Protein AF-A0A7S3BN61-F1 (afdb_monomer_lite)

Secondary structure (DSSP, 8-state):
-HHHHHHHHHHHHHHHHHHHHHHHHHHHHHHHHHHHHHHHHHHHHHHHHHHHHHHHHHHH-----SS----PPPHHHHHHHHHHHHHHH-HHHHHHHHHHHHHHHHHTT--HHHHHHHHHHHHHHHHHHHHHHHHHHHHHHHHHHHHHHHHHHHHHHHHH-S---GGGSS------------S-S-S--------GGG---

Sequence (201 aa):
DEAAETLAASTAQQAASAGCSEIDASRAVEDCVTQLMLAAQGAAGHRQREAARGASKAAGVGVETDEEEEAVGNVREWDADAEGLWAALRPARVAAAAEAAMSALAAAEASPARTASLARLLAPLRCAAFAALGDSLELHKAAGKLSYVLCNLFVSLCKEGFCTPQEQAEDGDGKGDFKESDGTGMGEGQGTKDVGDEIEN

pLDDT: mean 77.08, std 19.23, range [36.0, 97.5]

Foldseek 3Di:
DVVVVVVVVVVVVVCVVLVVLVVQLVVLLVQLVVLLVQLVVQLVVLVVVVVVVQVVVVVPPPDDDPDPPRPDDDLVVLLVSLVSNLVSLVVVSSVVSLVSNLVSCVVSVHDPVVNVVSVVSVVVSVVSNVVSVVSNVVSVVVVVVVVVVVVVVVVCCQFVPPDDDPVVPDDDPDDDPDDDPGGHCPPPDPPPDDPPVVDDD

Radius of gyration: 34.78 Å; chains: 1; bounding box: 84×59×109 Å

Organism: NCBI:txid676789

Structure (mmCIF, N/CA/C/O backbone):
data_AF-A0A7S3BN61-F1
#
_entry.id   AF-A0A7S3BN61-F1
#
loop_
_atom_site.group_PDB
_atom_site.id
_atom_site.type_symbol
_atom_site.label_atom_id
_atom_site.label_alt_id
_atom_site.label_comp_id
_atom_site.label_asym_id
_atom_site.label_entity_id
_atom_site.label_seq_id
_atom_site.pdbx_PDB_ins_code
_atom_site.Cartn_x
_atom_site.Cartn_y
_atom_site.Cartn_z
_atom_site.occupancy
_atom_site.B_iso_or_equiv
_atom_site.auth_seq_id
_atom_site.auth_comp_id
_atom_site.auth_asym_id
_atom_site.auth_atom_id
_atom_site.pdbx_PDB_model_num
ATOM 1 N N . ASP A 1 1 ? 29.686 -27.408 -46.283 1.00 60.56 1 ASP A N 1
ATOM 2 C CA . ASP A 1 1 ? 28.652 -26.362 -46.227 1.00 60.56 1 ASP A CA 1
ATOM 3 C C . ASP A 1 1 ? 27.697 -26.514 -45.054 1.00 60.56 1 ASP A C 1
ATOM 5 O O . ASP A 1 1 ? 27.528 -25.567 -44.306 1.00 60.56 1 ASP A O 1
ATOM 9 N N . GLU A 1 2 ? 27.182 -27.711 -44.782 1.00 58.25 2 GLU A N 1
ATOM 10 C CA . GLU A 1 2 ? 26.175 -27.961 -43.729 1.00 58.25 2 GLU A CA 1
ATOM 11 C C . GLU A 1 2 ? 26.576 -27.530 -42.293 1.00 58.25 2 GLU A C 1
ATOM 13 O O . GLU A 1 2 ? 25.747 -27.071 -41.507 1.00 58.25 2 GLU A O 1
ATOM 18 N N . ALA A 1 3 ? 27.866 -27.617 -41.943 1.00 61.72 3 ALA A N 1
ATOM 19 C CA . ALA A 1 3 ? 28.377 -27.222 -40.622 1.00 61.72 3 ALA A CA 1
ATOM 20 C C . ALA A 1 3 ? 28.451 -25.693 -40.414 1.00 61.72 3 ALA A C 1
ATOM 22 O O . ALA A 1 3 ? 28.397 -25.220 -39.282 1.00 61.72 3 ALA A O 1
ATOM 23 N N . ALA A 1 4 ? 28.578 -24.912 -41.492 1.00 63.41 4 ALA A N 1
ATOM 24 C CA . ALA A 1 4 ? 28.590 -23.450 -41.419 1.00 63.41 4 ALA A CA 1
ATOM 25 C C . ALA A 1 4 ? 27.161 -22.889 -41.319 1.00 63.41 4 ALA A C 1
ATOM 27 O O . ALA A 1 4 ? 26.916 -21.930 -40.589 1.00 63.41 4 ALA A O 1
ATOM 28 N N . GLU A 1 5 ? 26.212 -23.537 -41.995 1.00 64.19 5 GLU A N 1
ATOM 29 C CA . GLU A 1 5 ? 24.792 -23.175 -41.993 1.00 64.19 5 GLU A CA 1
ATOM 30 C C . GLU A 1 5 ? 24.129 -23.444 -40.632 1.00 64.19 5 GLU A C 1
ATOM 32 O O . GLU A 1 5 ? 23.366 -22.625 -40.121 1.00 64.19 5 GLU A O 1
ATOM 37 N N . THR A 1 6 ? 24.499 -24.553 -39.986 1.00 67.31 6 THR A N 1
ATOM 38 C CA . THR A 1 6 ? 24.041 -24.913 -38.633 1.00 67.31 6 THR A CA 1
ATOM 39 C C . THR A 1 6 ? 24.618 -24.008 -37.543 1.00 67.31 6 THR A C 1
ATOM 41 O O . THR A 1 6 ? 23.895 -23.635 -36.617 1.00 67.31 6 THR A O 1
ATOM 44 N N . LEU A 1 7 ? 25.880 -23.577 -37.667 1.00 64.50 7 LEU A N 1
ATOM 45 C CA . LEU A 1 7 ? 26.456 -22.571 -36.768 1.00 64.50 7 LEU A CA 1
ATOM 46 C C . LEU A 1 7 ? 25.778 -21.206 -36.945 1.00 64.50 7 LEU A C 1
ATOM 48 O O . LEU A 1 7 ? 25.409 -20.582 -35.954 1.00 64.50 7 LEU A O 1
ATOM 52 N N . ALA A 1 8 ? 25.546 -20.769 -38.186 1.00 67.50 8 ALA A N 1
ATOM 53 C CA . ALA A 1 8 ? 24.867 -19.507 -38.472 1.00 67.50 8 ALA A CA 1
ATOM 54 C C . ALA A 1 8 ? 23.413 -19.494 -37.961 1.00 67.50 8 ALA A C 1
ATOM 56 O O . ALA A 1 8 ? 22.979 -18.501 -37.377 1.00 67.50 8 ALA A O 1
ATOM 57 N N . ALA A 1 9 ? 22.684 -20.607 -38.102 1.00 64.12 9 ALA A N 1
ATOM 58 C CA . ALA A 1 9 ? 21.335 -20.765 -37.559 1.00 64.12 9 ALA A CA 1
ATOM 59 C C . ALA A 1 9 ? 21.321 -20.754 -36.018 1.00 64.12 9 ALA A C 1
ATOM 61 O O . ALA A 1 9 ? 20.477 -20.092 -35.416 1.00 64.12 9 ALA A O 1
ATOM 62 N N . SER A 1 10 ? 22.293 -21.408 -35.370 1.00 59.88 10 SER A N 1
ATOM 63 C CA . SER A 1 10 ? 22.461 -21.373 -33.909 1.00 59.88 10 SER A CA 1
ATOM 64 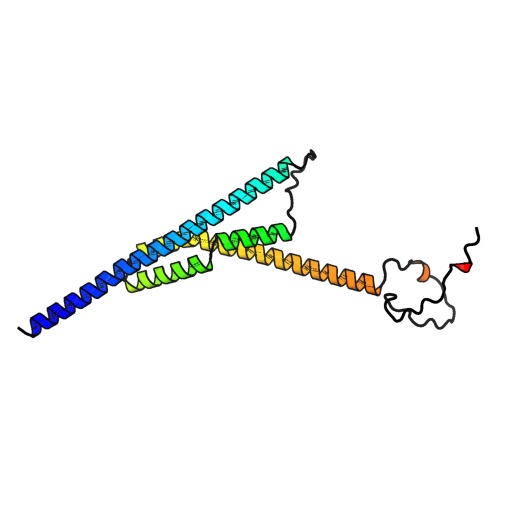C C . SER A 1 10 ? 22.773 -19.966 -33.398 1.00 59.88 10 SER A C 1
ATOM 66 O O . SER A 1 10 ? 22.188 -19.532 -32.409 1.00 59.88 10 SER A O 1
ATOM 68 N N . THR A 1 11 ? 23.667 -19.228 -34.063 1.00 61.03 11 THR A N 1
ATOM 69 C CA . THR A 1 11 ? 24.031 -17.857 -33.672 1.00 61.03 11 THR A CA 1
ATOM 70 C C . THR A 1 11 ? 22.890 -16.871 -33.924 1.00 61.03 11 THR A C 1
ATOM 72 O O . THR A 1 11 ? 22.663 -15.993 -33.097 1.00 61.03 11 THR A O 1
ATOM 75 N N . ALA A 1 12 ? 22.120 -17.036 -35.003 1.00 55.81 12 ALA A N 1
ATOM 76 C CA . ALA A 1 12 ? 20.921 -16.238 -35.261 1.00 55.81 12 ALA A CA 1
ATOM 77 C C . ALA A 1 12 ? 19.810 -16.514 -34.234 1.00 55.81 12 ALA A C 1
ATOM 79 O O . ALA A 1 12 ? 19.158 -15.581 -33.770 1.00 55.81 12 ALA A O 1
ATOM 80 N N . GLN A 1 13 ? 19.632 -17.772 -33.818 1.00 58.78 13 GLN A N 1
ATOM 81 C CA . GLN A 1 13 ? 18.665 -18.149 -32.788 1.00 58.78 13 GLN A CA 1
ATOM 82 C C . GLN A 1 13 ? 19.097 -17.691 -31.384 1.00 58.78 13 GLN A C 1
ATOM 84 O O . GLN A 1 13 ? 18.260 -17.208 -30.626 1.00 58.78 13 GLN A O 1
ATOM 89 N N . GLN A 1 14 ? 20.398 -17.740 -31.065 1.00 55.81 14 GLN A N 1
ATOM 90 C CA . GLN A 1 14 ? 20.963 -17.155 -29.840 1.00 55.81 14 GLN A CA 1
ATOM 91 C C . GLN A 1 14 ? 20.874 -15.623 -29.819 1.00 55.81 14 GLN A C 1
ATOM 93 O O . GLN A 1 14 ? 20.551 -15.047 -28.782 1.00 55.81 14 GLN A O 1
ATOM 98 N N . ALA A 1 15 ? 21.109 -14.954 -30.951 1.00 50.78 15 ALA A N 1
ATOM 99 C CA . ALA A 1 15 ? 20.968 -13.504 -31.073 1.00 50.78 15 ALA A CA 1
ATOM 100 C C . ALA A 1 15 ? 19.497 -13.057 -30.996 1.00 50.78 15 ALA A C 1
ATOM 102 O O . ALA A 1 15 ? 19.206 -12.029 -30.390 1.00 50.78 15 ALA A O 1
ATOM 103 N N . ALA A 1 16 ? 18.560 -13.846 -31.531 1.00 49.66 16 ALA A N 1
ATOM 104 C CA . ALA A 1 16 ? 17.125 -13.603 -31.392 1.00 49.66 16 ALA A CA 1
ATOM 105 C C . ALA A 1 16 ? 16.632 -13.819 -29.948 1.00 49.66 16 ALA A C 1
ATOM 107 O O . ALA A 1 16 ? 15.839 -13.020 -29.456 1.00 49.66 16 ALA A O 1
ATOM 108 N N . SER A 1 17 ? 17.135 -14.834 -29.231 1.00 52.72 17 SER A N 1
ATOM 109 C CA . SER A 1 17 ? 16.809 -15.039 -27.810 1.00 52.72 17 SER A CA 1
ATOM 110 C C . SER A 1 17 ? 17.456 -14.004 -26.879 1.00 52.72 17 SER A C 1
ATOM 112 O O . SER A 1 17 ? 16.840 -13.614 -25.892 1.00 52.72 17 SER A O 1
ATOM 114 N N . ALA A 1 18 ? 18.665 -13.524 -27.198 1.00 52.38 18 ALA A N 1
ATOM 115 C CA . ALA A 1 18 ? 19.365 -12.494 -26.422 1.00 52.38 18 ALA A CA 1
ATOM 116 C C . ALA A 1 18 ? 18.841 -11.072 -26.705 1.00 52.38 18 ALA A C 1
ATOM 118 O O . ALA A 1 18 ? 18.779 -10.241 -25.807 1.00 52.38 18 ALA A O 1
ATOM 119 N N . GLY A 1 19 ? 18.410 -10.791 -27.938 1.00 49.97 19 GLY A N 1
ATOM 120 C CA . GLY A 1 19 ? 17.745 -9.531 -28.283 1.00 49.97 19 GLY A CA 1
ATOM 121 C C . GLY A 1 19 ? 16.330 -9.422 -27.704 1.00 49.97 19 GLY A C 1
ATOM 122 O O . GLY A 1 19 ? 15.870 -8.320 -27.416 1.00 49.97 19 GLY A O 1
ATOM 123 N N . CYS A 1 20 ? 15.652 -10.555 -27.484 1.00 55.47 20 CYS A N 1
ATOM 124 C CA . CYS A 1 20 ? 14.349 -10.586 -26.820 1.00 55.47 20 CYS A CA 1
ATOM 125 C C . CYS A 1 20 ? 14.472 -10.287 -25.313 1.00 55.47 20 CYS A C 1
ATOM 127 O O . CYS A 1 20 ? 13.696 -9.490 -24.792 1.00 55.47 20 CYS A O 1
ATOM 129 N N . SER A 1 21 ? 15.488 -10.824 -24.622 1.00 75.25 21 SER A N 1
ATOM 130 C CA . SER A 1 21 ? 15.629 -10.665 -23.165 1.00 75.25 21 SER A CA 1
ATOM 131 C C . SER A 1 21 ? 15.944 -9.233 -22.714 1.00 75.25 21 SER A C 1
ATOM 133 O O . SER A 1 21 ? 15.421 -8.800 -21.687 1.00 75.25 21 SER A O 1
ATOM 135 N N . GLU A 1 22 ? 16.740 -8.462 -23.465 1.00 82.31 22 GLU A N 1
ATOM 136 C CA . GLU A 1 22 ? 17.040 -7.068 -23.092 1.00 82.31 22 GLU A CA 1
ATOM 137 C C . GLU A 1 22 ? 15.847 -6.125 -23.337 1.00 82.31 22 GLU A C 1
ATOM 139 O O . GLU A 1 22 ? 15.566 -5.256 -22.507 1.00 82.31 22 GLU A O 1
ATOM 144 N N . ILE A 1 23 ? 15.091 -6.328 -24.424 1.00 85.75 23 ILE A N 1
ATOM 145 C CA . ILE A 1 23 ? 13.855 -5.573 -24.694 1.00 85.75 23 ILE A CA 1
ATOM 146 C C . ILE A 1 23 ? 12.792 -5.890 -23.635 1.00 85.75 23 ILE A C 1
ATOM 148 O O . ILE A 1 23 ? 12.145 -4.976 -23.117 1.00 85.75 23 ILE A O 1
ATOM 152 N N . ASP A 1 24 ? 12.631 -7.164 -23.277 1.00 88.50 24 ASP A N 1
ATOM 153 C CA . ASP A 1 24 ? 11.675 -7.594 -22.257 1.00 88.50 24 ASP A CA 1
ATOM 154 C C . ASP A 1 24 ? 12.067 -7.085 -20.861 1.00 88.50 24 ASP A C 1
ATOM 156 O O . ASP A 1 24 ? 11.202 -6.642 -20.101 1.00 88.50 24 ASP A O 1
ATOM 160 N N . ALA A 1 25 ? 13.367 -7.029 -20.547 1.00 90.56 25 ALA A N 1
ATOM 161 C CA . ALA A 1 25 ? 13.860 -6.396 -19.326 1.00 90.56 25 ALA A CA 1
ATOM 162 C C . ALA A 1 25 ? 13.582 -4.886 -19.295 1.00 90.56 25 ALA A C 1
ATOM 164 O O . ALA A 1 25 ? 13.135 -4.379 -18.265 1.00 90.56 25 ALA A O 1
ATOM 165 N N . SER A 1 26 ? 13.784 -4.167 -20.407 1.00 91.81 26 SER A N 1
ATOM 166 C CA . SER A 1 26 ? 13.447 -2.737 -20.490 1.00 91.81 26 SER A CA 1
ATOM 167 C C . SER A 1 26 ? 11.959 -2.502 -20.244 1.00 91.81 26 SER A C 1
ATOM 169 O O . SER A 1 26 ? 11.599 -1.681 -19.405 1.00 91.81 26 SER A O 1
ATOM 171 N N . ARG A 1 27 ? 11.088 -3.281 -20.896 1.00 94.00 27 ARG A N 1
ATOM 172 C CA . ARG A 1 27 ? 9.630 -3.192 -20.715 1.00 94.00 27 ARG A CA 1
ATOM 173 C C . ARG A 1 27 ? 9.197 -3.482 -19.281 1.00 94.00 27 ARG A C 1
ATOM 175 O O . ARG A 1 27 ? 8.357 -2.766 -18.744 1.00 94.00 27 ARG A O 1
ATOM 182 N N . ALA A 1 28 ? 9.773 -4.505 -18.650 1.00 94.62 28 ALA A N 1
ATOM 183 C CA . ALA A 1 28 ? 9.465 -4.839 -17.262 1.00 94.62 28 ALA A CA 1
ATOM 184 C C . ALA A 1 28 ? 9.893 -3.715 -16.300 1.00 94.62 28 ALA A C 1
ATOM 186 O O . ALA A 1 28 ? 9.156 -3.367 -15.376 1.00 94.62 28 ALA A O 1
ATOM 187 N N . VAL A 1 29 ? 11.058 -3.100 -16.537 1.00 94.69 29 VAL A N 1
ATOM 188 C CA . VAL A 1 29 ? 11.516 -1.934 -15.767 1.00 94.69 29 VAL A CA 1
ATOM 189 C C . VAL A 1 29 ? 10.615 -0.722 -16.004 1.00 94.69 29 VAL A C 1
ATOM 191 O O . VAL A 1 29 ? 10.259 -0.050 -15.039 1.00 94.69 29 VAL A O 1
ATOM 194 N N . GLU A 1 30 ? 10.211 -0.447 -17.244 1.00 95.94 30 GLU A N 1
ATOM 195 C CA . GLU A 1 30 ? 9.294 0.649 -17.585 1.00 95.94 30 GLU A CA 1
ATOM 196 C C . GLU A 1 30 ? 7.927 0.496 -16.908 1.00 95.94 30 GLU A C 1
ATOM 198 O O . GLU A 1 30 ? 7.415 1.467 -16.343 1.00 95.94 30 GLU A O 1
ATOM 203 N N . ASP A 1 31 ? 7.352 -0.711 -16.891 1.00 97.38 31 ASP A N 1
ATOM 204 C CA . ASP A 1 31 ? 6.104 -0.970 -16.165 1.00 97.38 31 ASP A CA 1
ATOM 205 C C . ASP A 1 31 ? 6.300 -0.789 -14.654 1.00 97.38 31 ASP A C 1
ATOM 207 O O . ASP A 1 31 ? 5.519 -0.091 -14.008 1.00 97.38 31 ASP A O 1
ATOM 211 N N . CYS A 1 32 ? 7.397 -1.301 -14.083 1.00 96.75 32 CYS A N 1
ATOM 212 C CA . CYS A 1 32 ? 7.712 -1.079 -12.672 1.00 96.75 32 CYS A CA 1
ATOM 213 C C . CYS A 1 32 ? 7.838 0.414 -12.335 1.00 96.75 32 CYS A C 1
ATOM 215 O O . CYS A 1 32 ? 7.264 0.870 -11.345 1.00 96.75 32 CYS A O 1
ATOM 217 N N . VAL A 1 33 ? 8.553 1.194 -13.149 1.00 95.88 33 VAL A N 1
ATOM 218 C CA . VAL A 1 33 ? 8.674 2.650 -12.977 1.00 95.88 33 VAL A CA 1
ATOM 219 C C . VAL A 1 33 ? 7.311 3.327 -13.110 1.00 95.88 33 VAL A C 1
ATOM 221 O O . VAL A 1 33 ? 6.991 4.209 -12.316 1.00 95.88 33 VAL A O 1
ATOM 224 N N . THR A 1 34 ? 6.472 2.885 -14.045 1.00 97.31 34 THR A N 1
ATOM 225 C CA . THR A 1 34 ? 5.103 3.391 -14.201 1.00 97.31 34 THR A CA 1
ATOM 226 C C . THR A 1 34 ? 4.273 3.130 -12.945 1.00 97.31 34 THR A C 1
ATOM 228 O O . THR A 1 34 ? 3.654 4.058 -12.422 1.00 97.31 34 THR A O 1
ATOM 231 N N . GLN A 1 35 ? 4.302 1.911 -12.395 1.00 97.06 35 GLN A N 1
ATOM 232 C CA . GLN A 1 35 ? 3.596 1.601 -11.148 1.00 97.06 35 GLN A CA 1
ATOM 233 C C . GLN A 1 35 ? 4.129 2.426 -9.970 1.00 97.06 35 GLN A C 1
ATOM 235 O O . GLN A 1 35 ? 3.332 2.928 -9.176 1.00 97.06 35 GLN A O 1
ATOM 240 N N . LEU A 1 36 ? 5.450 2.618 -9.878 1.00 95.38 36 LEU A N 1
ATOM 241 C CA . LEU A 1 36 ? 6.077 3.454 -8.850 1.00 95.38 36 LEU A CA 1
ATOM 242 C C . LEU A 1 36 ? 5.609 4.908 -8.939 1.00 95.38 36 LEU A C 1
ATOM 244 O O . LEU A 1 36 ? 5.244 5.498 -7.923 1.00 95.38 36 LEU A O 1
ATOM 248 N N . MET A 1 37 ? 5.578 5.477 -10.144 1.00 95.31 37 MET A N 1
ATOM 249 C CA . MET A 1 37 ? 5.145 6.856 -10.367 1.00 95.31 37 MET A CA 1
ATOM 250 C C . MET A 1 37 ? 3.659 7.037 -10.062 1.00 95.31 37 MET A C 1
ATOM 252 O O . MET A 1 37 ? 3.296 7.995 -9.385 1.00 95.31 37 MET A O 1
ATOM 256 N N . LEU A 1 38 ? 2.805 6.102 -10.490 1.00 96.56 38 LEU A N 1
ATOM 257 C CA . LEU A 1 38 ? 1.375 6.132 -10.169 1.00 96.56 38 LEU A CA 1
ATOM 258 C C . LEU A 1 38 ? 1.134 6.056 -8.658 1.00 96.56 38 LEU A C 1
ATOM 260 O O . LEU A 1 38 ? 0.305 6.796 -8.131 1.00 96.56 38 LEU A O 1
ATOM 264 N N . ALA A 1 39 ? 1.872 5.198 -7.953 1.00 96.50 39 ALA A N 1
ATOM 265 C CA . ALA A 1 39 ? 1.772 5.081 -6.505 1.00 96.50 39 ALA A CA 1
ATOM 266 C C . ALA A 1 39 ? 2.295 6.334 -5.780 1.00 96.50 39 ALA A C 1
ATOM 268 O O . ALA A 1 39 ? 1.656 6.827 -4.851 1.00 96.50 39 ALA A O 1
ATOM 269 N N . ALA A 1 40 ? 3.410 6.912 -6.237 1.00 93.94 40 ALA A N 1
ATOM 270 C CA . ALA A 1 40 ? 3.945 8.159 -5.693 1.00 93.94 40 ALA A CA 1
ATOM 271 C C . ALA A 1 40 ? 2.980 9.339 -5.898 1.00 93.94 40 ALA A C 1
ATOM 273 O O . ALA A 1 40 ? 2.732 10.105 -4.967 1.00 93.94 40 ALA A O 1
ATOM 274 N N . GLN A 1 41 ? 2.393 9.465 -7.091 1.00 94.81 41 GLN A N 1
ATOM 275 C CA . GLN A 1 41 ? 1.380 10.480 -7.396 1.00 94.81 41 GLN A CA 1
ATOM 276 C C . GLN A 1 41 ? 0.116 10.285 -6.556 1.00 94.81 41 GLN A C 1
ATOM 278 O O . GLN A 1 41 ? -0.418 11.255 -6.016 1.00 94.81 41 GLN A O 1
ATOM 283 N N . GLY A 1 42 ? 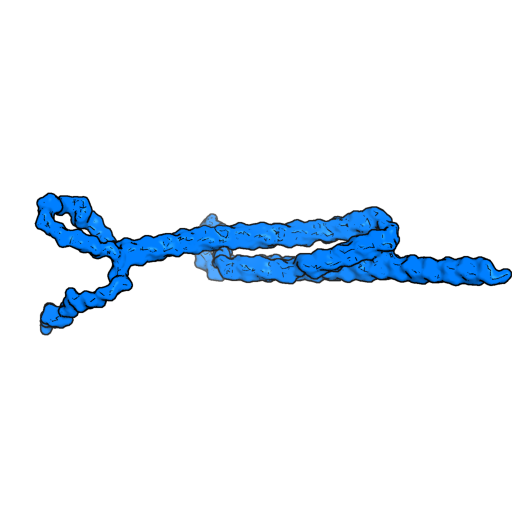-0.339 9.039 -6.401 1.00 94.94 42 GLY A N 1
ATOM 284 C CA . GLY A 1 42 ? -1.464 8.695 -5.537 1.00 94.94 42 GLY A CA 1
ATOM 285 C C . GLY A 1 42 ? -1.219 9.115 -4.088 1.00 94.94 42 GLY A C 1
ATOM 286 O O . GLY A 1 42 ? -2.052 9.808 -3.503 1.00 94.94 42 GLY A O 1
ATOM 287 N N . ALA A 1 43 ? -0.065 8.749 -3.526 1.00 92.88 43 ALA A N 1
ATOM 288 C CA . ALA A 1 43 ? 0.307 9.082 -2.153 1.00 92.88 43 ALA A CA 1
ATOM 289 C C . ALA A 1 43 ? 0.481 10.596 -1.937 1.00 92.88 43 ALA A C 1
ATOM 291 O O . ALA A 1 43 ? 0.042 11.134 -0.920 1.00 92.88 43 ALA A O 1
ATOM 292 N N . ALA A 1 44 ? 1.069 11.310 -2.902 1.00 91.62 44 ALA A N 1
ATOM 293 C CA . ALA A 1 44 ? 1.164 12.768 -2.860 1.00 91.62 44 ALA A CA 1
ATOM 294 C C . ALA A 1 44 ? -0.227 13.425 -2.877 1.00 91.62 44 ALA A C 1
ATOM 296 O O . ALA A 1 44 ? -0.500 14.323 -2.080 1.00 91.62 44 ALA A O 1
ATOM 297 N N . GLY A 1 45 ? -1.129 12.930 -3.731 1.00 93.25 45 GLY A N 1
ATOM 298 C CA . GLY A 1 45 ? -2.517 13.381 -3.780 1.00 93.25 45 GLY A CA 1
ATOM 299 C C . GLY A 1 45 ? -3.288 13.089 -2.490 1.00 93.25 45 GLY A C 1
ATOM 300 O O . GLY A 1 45 ? -4.078 13.925 -2.061 1.00 93.25 45 GLY A O 1
ATOM 301 N N . HIS A 1 46 ? -3.042 11.944 -1.846 1.00 91.12 46 HIS A N 1
ATOM 302 C CA . HIS A 1 46 ? -3.618 11.618 -0.537 1.00 91.12 46 HIS A CA 1
ATOM 303 C C . HIS A 1 46 ? -3.210 12.649 0.518 1.00 91.12 46 HIS A C 1
ATOM 305 O O . HIS A 1 46 ? -4.064 13.311 1.104 1.00 91.12 46 HIS A O 1
ATOM 311 N N . ARG A 1 47 ? -1.900 12.875 0.663 1.00 86.38 47 ARG A N 1
ATOM 312 C CA . ARG A 1 47 ? -1.338 13.836 1.621 1.00 86.38 47 ARG A CA 1
ATOM 313 C C . ARG A 1 47 ? -1.885 15.249 1.422 1.00 86.38 47 ARG A C 1
ATOM 315 O O . ARG A 1 47 ? -2.155 15.953 2.388 1.00 86.38 47 ARG A O 1
ATOM 322 N N . GLN A 1 48 ? -2.052 15.676 0.171 1.00 88.06 48 GLN A N 1
ATOM 323 C CA . GLN A 1 48 ? -2.581 17.006 -0.126 1.00 88.06 48 GLN A CA 1
ATOM 324 C C . GLN A 1 48 ? -4.051 17.158 0.294 1.00 88.06 48 GLN A C 1
ATOM 326 O O . GLN A 1 48 ? -4.439 18.225 0.769 1.00 88.06 48 GLN A O 1
ATOM 331 N N . ARG A 1 49 ? -4.862 16.100 0.157 1.00 86.12 49 ARG A N 1
ATOM 332 C CA . ARG A 1 49 ? -6.256 16.093 0.631 1.00 86.12 49 ARG A CA 1
ATOM 333 C C . ARG A 1 49 ? -6.331 16.134 2.149 1.00 86.12 49 ARG A C 1
ATOM 335 O O . ARG A 1 49 ? -7.138 16.891 2.677 1.00 86.12 49 ARG A O 1
ATOM 342 N N . GLU A 1 50 ? -5.476 15.382 2.836 1.00 82.38 50 GLU A N 1
ATOM 343 C CA . GLU A 1 50 ? -5.405 15.418 4.299 1.00 82.38 50 GLU A CA 1
ATOM 344 C C . GLU A 1 50 ? -4.999 16.798 4.815 1.00 82.38 50 GLU A C 1
ATOM 346 O O . GLU A 1 50 ? -5.673 17.349 5.683 1.00 82.38 50 GLU A O 1
ATOM 351 N N . ALA A 1 51 ? -3.983 17.420 4.210 1.00 82.31 51 ALA A N 1
ATOM 352 C CA . ALA A 1 51 ? -3.578 18.782 4.552 1.00 82.31 51 ALA A CA 1
ATOM 353 C C . ALA A 1 51 ? -4.713 19.801 4.325 1.00 82.31 51 ALA A C 1
ATOM 355 O O . ALA A 1 51 ? -4.964 20.654 5.175 1.00 82.31 51 ALA A O 1
ATOM 356 N N . ALA A 1 52 ? -5.441 19.696 3.208 1.00 82.12 52 ALA A N 1
ATOM 357 C CA . ALA A 1 52 ? -6.588 20.561 2.926 1.00 82.12 52 ALA A CA 1
ATOM 358 C C . ALA A 1 52 ? -7.748 20.344 3.916 1.00 82.12 52 ALA A C 1
ATOM 360 O O . ALA A 1 52 ? -8.401 21.301 4.333 1.00 82.12 52 ALA A O 1
ATOM 361 N N . ARG A 1 53 ? -7.993 19.094 4.322 1.00 78.88 53 ARG A N 1
ATOM 362 C CA . ARG A 1 53 ? -9.020 18.735 5.306 1.00 78.88 53 ARG A CA 1
ATOM 363 C C . ARG A 1 53 ? -8.670 19.245 6.704 1.00 78.88 53 ARG A C 1
ATOM 365 O O . ARG A 1 53 ? -9.548 19.785 7.374 1.00 78.88 53 ARG A O 1
ATOM 372 N N . GLY A 1 54 ? -7.405 19.134 7.110 1.00 73.56 54 GLY A N 1
ATOM 373 C CA . GLY A 1 54 ? -6.891 19.721 8.350 1.00 73.56 54 GLY A CA 1
ATOM 374 C C . GLY A 1 54 ? -7.043 21.243 8.366 1.00 73.56 54 GLY A C 1
ATOM 375 O O . GLY A 1 54 ? -7.616 21.793 9.303 1.00 73.56 54 GLY A O 1
ATOM 376 N N . ALA A 1 55 ? -6.657 21.916 7.276 1.00 74.81 55 ALA A N 1
ATOM 377 C CA . ALA A 1 55 ? -6.835 23.362 7.130 1.00 74.81 55 ALA A CA 1
ATOM 378 C C . ALA A 1 55 ? -8.315 23.790 7.194 1.00 74.81 55 ALA A C 1
ATOM 380 O O . ALA A 1 55 ? -8.645 24.795 7.821 1.00 74.81 55 ALA A O 1
ATOM 381 N N . SER A 1 56 ? -9.228 23.015 6.595 1.00 72.88 56 SER A N 1
ATOM 382 C CA . SER A 1 56 ? -10.669 23.286 6.676 1.00 72.88 56 SER A CA 1
ATOM 383 C C . SER A 1 56 ? -11.239 23.088 8.083 1.00 72.88 56 SER A C 1
ATOM 385 O O . SER A 1 56 ? -12.145 23.831 8.456 1.00 72.88 56 SER A O 1
ATOM 387 N N . LYS A 1 57 ? -10.753 22.102 8.853 1.00 69.06 57 LYS A N 1
ATOM 388 C CA . LYS A 1 57 ? -11.162 21.910 10.256 1.00 69.06 57 LYS A CA 1
ATOM 389 C C . LYS A 1 57 ? -10.676 23.072 11.128 1.00 69.06 57 LYS A C 1
ATOM 391 O O . LYS A 1 57 ? -11.476 23.614 11.883 1.00 69.06 57 LYS A O 1
ATOM 396 N N . ALA A 1 58 ? -9.430 23.514 10.947 1.00 62.34 58 ALA A N 1
ATOM 397 C CA . ALA A 1 58 ? -8.871 24.665 11.661 1.00 62.34 58 ALA A CA 1
ATOM 398 C C . ALA A 1 58 ? -9.635 25.974 11.374 1.00 62.34 58 ALA A C 1
ATOM 400 O O . ALA A 1 58 ? -9.850 26.774 12.274 1.00 62.34 58 ALA A O 1
ATOM 401 N N . ALA A 1 59 ? -10.113 26.176 10.141 1.00 62.34 59 ALA A N 1
ATOM 402 C CA . ALA A 1 59 ? -10.898 27.361 9.781 1.00 62.34 59 ALA A CA 1
ATOM 403 C C . ALA A 1 59 ? -12.351 27.354 10.312 1.00 62.34 59 ALA A C 1
ATOM 405 O O . ALA A 1 59 ? -12.995 28.401 10.326 1.00 62.34 59 ALA A O 1
ATOM 406 N N . GLY A 1 60 ? -12.892 26.191 10.698 1.00 58.31 60 GLY A N 1
ATOM 407 C CA . GLY A 1 60 ? -14.280 26.035 11.157 1.00 58.31 60 GLY A CA 1
ATOM 408 C C . GLY A 1 60 ? -14.472 26.101 12.677 1.00 58.31 60 GLY A C 1
ATOM 409 O O . GLY A 1 60 ? -15.592 26.328 13.134 1.00 58.31 60 GLY A O 1
ATOM 410 N N . VAL A 1 61 ? -13.407 25.918 13.462 1.00 54.94 61 VAL A N 1
ATOM 411 C CA . VAL A 1 61 ? -13.444 26.001 14.930 1.00 54.94 61 VAL A CA 1
ATOM 412 C C . VAL A 1 61 ? -13.126 27.438 15.341 1.00 54.94 61 VAL A C 1
ATOM 414 O O . VAL A 1 61 ? -11.982 27.813 15.560 1.00 54.94 61 VAL A O 1
ATOM 417 N N . GLY A 1 62 ? -14.160 28.276 15.399 1.00 49.00 62 GLY A N 1
ATOM 418 C CA . GLY A 1 62 ? -14.075 29.656 15.884 1.00 49.00 62 GLY A CA 1
ATOM 419 C C . GLY A 1 62 ? -13.991 29.746 17.409 1.00 49.00 62 GLY A C 1
ATOM 420 O O . GLY A 1 62 ? -14.861 30.360 18.023 1.00 49.00 62 GLY A O 1
ATOM 421 N N . VAL A 1 63 ? -12.984 29.120 18.019 1.00 46.97 63 VAL A N 1
ATOM 422 C CA . VAL A 1 63 ? -12.662 29.294 19.440 1.00 46.97 63 VAL A CA 1
ATOM 423 C C . VAL A 1 63 ? -11.172 29.604 19.542 1.00 46.97 63 VAL A C 1
ATOM 425 O O . VAL A 1 63 ? -10.334 28.745 19.303 1.00 46.97 63 VAL A O 1
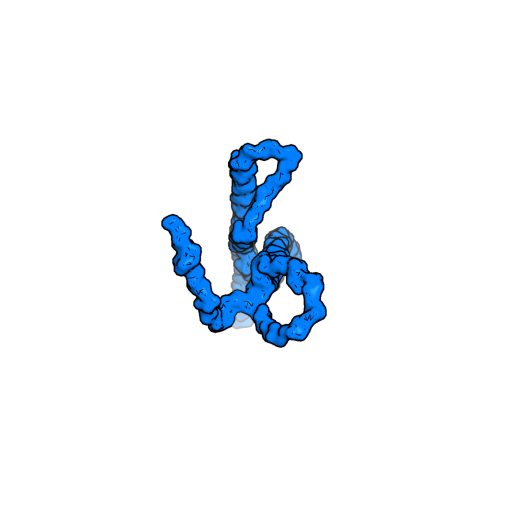ATOM 428 N N . GLU A 1 64 ? -10.854 30.859 19.861 1.00 49.16 64 GLU A N 1
ATOM 429 C CA . GLU A 1 64 ? -9.507 31.276 20.252 1.00 49.16 64 GLU A CA 1
ATOM 430 C C . GLU A 1 64 ? -9.211 30.696 21.642 1.00 49.16 64 GLU A C 1
ATOM 432 O O . GLU A 1 64 ? -9.595 31.260 22.667 1.00 49.16 64 GLU A O 1
ATOM 437 N N . THR A 1 65 ? -8.559 29.539 21.678 1.00 47.88 65 THR A N 1
ATOM 438 C CA . THR A 1 65 ? -7.789 29.083 22.837 1.00 47.88 65 THR A CA 1
ATOM 439 C C . THR A 1 65 ? -6.319 29.068 22.443 1.00 47.88 65 THR A C 1
ATOM 441 O O . THR A 1 65 ? -5.982 28.559 21.379 1.00 47.88 65 THR A O 1
ATOM 444 N N . ASP A 1 66 ? -5.443 29.610 23.293 1.00 52.03 66 ASP A N 1
ATOM 445 C CA . ASP A 1 66 ? -3.979 29.698 23.103 1.00 52.03 66 ASP A CA 1
ATOM 446 C C . ASP A 1 66 ? -3.257 28.328 23.035 1.00 52.03 66 ASP A C 1
ATOM 448 O O . ASP A 1 66 ? -2.031 28.246 23.097 1.00 52.03 66 ASP A O 1
ATOM 452 N N . GLU A 1 67 ? -4.008 27.239 22.896 1.00 55.91 67 GLU A N 1
ATOM 453 C CA . GLU A 1 67 ? -3.513 25.890 22.684 1.00 55.91 67 GLU A CA 1
ATOM 454 C C . GLU A 1 67 ? -3.951 25.473 21.279 1.00 55.91 67 GLU A C 1
ATOM 456 O O . GLU A 1 67 ? -5.146 25.400 20.990 1.00 55.91 67 GLU A O 1
ATOM 461 N N . GLU A 1 68 ? -2.981 25.249 20.388 1.00 52.88 68 GLU A N 1
ATOM 462 C CA . GLU A 1 68 ? -3.198 24.607 19.091 1.00 52.88 68 GLU A CA 1
ATOM 463 C C . GLU A 1 68 ? -3.712 23.178 19.348 1.00 52.88 68 GLU A C 1
ATOM 465 O O . GLU A 1 68 ? -2.951 22.213 19.330 1.00 52.88 68 GLU A O 1
ATOM 470 N N . GLU A 1 69 ? -5.002 23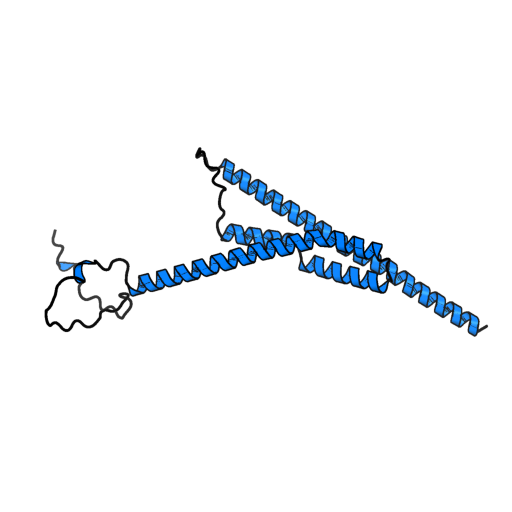.028 19.658 1.00 54.22 69 GLU A N 1
ATOM 471 C CA . GLU A 1 69 ? -5.663 21.729 19.668 1.00 54.22 69 GLU A CA 1
ATOM 472 C C . GLU A 1 69 ? -5.622 21.216 18.227 1.00 54.22 69 GLU A C 1
ATOM 474 O O . GLU A 1 69 ? -6.415 21.619 17.369 1.00 54.22 69 GLU A O 1
ATOM 479 N N . GLU A 1 70 ? -4.656 20.341 17.929 1.00 57.62 70 GLU A N 1
ATOM 480 C CA . GLU A 1 70 ? -4.702 19.562 16.701 1.00 57.62 70 GLU A CA 1
ATOM 481 C C . GLU A 1 70 ? -6.073 18.895 16.645 1.00 57.62 70 GLU A C 1
ATOM 483 O O . GLU A 1 70 ? -6.462 18.174 17.562 1.00 57.62 70 GLU A O 1
ATOM 488 N N . ALA A 1 71 ? -6.828 19.163 15.581 1.00 62.66 71 ALA A N 1
ATOM 489 C CA . ALA A 1 71 ? -8.166 18.624 15.418 1.00 62.66 71 ALA A CA 1
ATOM 490 C C . ALA A 1 71 ? -8.098 17.091 15.288 1.00 62.66 71 ALA A C 1
ATOM 492 O O . ALA A 1 71 ? -8.010 16.550 14.181 1.00 62.66 71 ALA A O 1
ATOM 493 N N . VAL A 1 72 ? -8.136 16.394 16.426 1.00 66.50 72 VAL A N 1
ATOM 494 C CA . VAL A 1 72 ? -8.053 14.937 16.520 1.00 66.50 72 VAL A CA 1
ATOM 495 C C . VAL A 1 72 ? -9.241 14.347 15.756 1.00 66.50 72 VAL A C 1
ATOM 497 O O . VAL A 1 72 ? -10.406 14.603 16.066 1.00 66.50 72 VAL A O 1
ATOM 500 N N . GLY A 1 73 ? -8.952 13.606 14.684 1.00 75.06 73 GLY A N 1
ATOM 501 C CA . GLY A 1 73 ? -9.964 12.873 13.922 1.00 75.06 73 GLY A CA 1
ATOM 502 C C . GLY A 1 73 ? -10.621 11.778 14.765 1.00 75.06 73 GLY A C 1
ATOM 503 O O . GLY A 1 73 ? -10.106 11.374 15.804 1.00 75.06 73 GLY A O 1
ATOM 504 N N . ASN A 1 74 ? -11.769 11.270 14.319 1.00 85.56 74 ASN A N 1
ATOM 505 C CA . ASN A 1 74 ? -12.345 10.072 14.936 1.00 85.56 74 ASN A CA 1
ATOM 506 C C . ASN A 1 74 ? -11.756 8.791 14.316 1.00 85.56 74 ASN A C 1
ATOM 508 O O . ASN A 1 74 ? -11.204 8.814 13.218 1.00 85.56 74 ASN A O 1
ATOM 512 N N . VAL A 1 75 ? -11.926 7.652 14.997 1.00 85.06 75 VAL A N 1
ATOM 513 C CA . VAL A 1 75 ? -11.370 6.348 14.576 1.00 85.06 75 VAL A CA 1
ATOM 514 C C . VAL A 1 75 ? -11.766 5.970 13.146 1.00 85.06 75 VAL A C 1
ATOM 516 O O . VAL A 1 75 ? -10.951 5.430 12.409 1.00 85.06 75 VAL A O 1
ATOM 519 N N . ARG A 1 76 ? -13.003 6.273 12.733 1.00 86.81 76 ARG A N 1
ATOM 520 C CA . ARG A 1 76 ? -13.493 5.960 11.383 1.00 86.81 76 ARG A CA 1
ATOM 521 C C . ARG A 1 76 ? -12.816 6.818 10.318 1.00 86.81 76 ARG A C 1
ATOM 523 O O . ARG A 1 76 ? -12.583 6.340 9.216 1.00 86.81 76 ARG A O 1
ATOM 530 N N . GLU A 1 77 ? -12.548 8.082 10.630 1.00 87.12 77 GLU A N 1
ATOM 531 C CA . GLU A 1 77 ? -11.801 8.969 9.740 1.00 87.12 77 GLU A CA 1
ATOM 532 C C . GLU A 1 77 ? -10.375 8.456 9.555 1.00 87.12 77 GLU A C 1
ATOM 534 O O . GLU A 1 77 ? -9.948 8.298 8.421 1.00 87.12 77 GLU A O 1
ATOM 539 N N . TRP A 1 78 ? -9.693 8.101 10.645 1.00 86.75 78 TRP A N 1
ATOM 540 C CA . TRP A 1 78 ? -8.341 7.546 10.582 1.00 86.75 78 TRP A CA 1
ATOM 541 C C . TRP A 1 78 ? -8.258 6.216 9.833 1.00 86.75 78 TRP A C 1
ATOM 543 O O . TRP A 1 78 ? -7.321 6.017 9.069 1.00 86.75 78 TRP A O 1
ATOM 553 N N . ASP A 1 79 ? -9.233 5.324 10.012 1.00 89.31 79 ASP A N 1
ATOM 554 C CA . ASP A 1 79 ? -9.287 4.051 9.283 1.00 89.31 79 ASP A CA 1
ATOM 555 C C . ASP A 1 79 ? -9.487 4.272 7.773 1.00 89.31 79 ASP A C 1
ATOM 557 O O . ASP A 1 79 ? -8.763 3.709 6.955 1.00 89.31 79 ASP A O 1
ATOM 561 N N . ALA A 1 80 ? -10.399 5.176 7.394 1.00 89.62 80 ALA A N 1
ATOM 562 C CA . ALA A 1 80 ? -10.628 5.530 5.994 1.00 89.62 80 ALA A CA 1
ATOM 563 C C . ALA A 1 80 ? -9.416 6.229 5.353 1.00 89.62 80 ALA A C 1
ATOM 565 O O . ALA A 1 80 ? -9.097 5.968 4.191 1.00 89.62 80 ALA A O 1
ATOM 566 N N . ASP A 1 81 ? -8.737 7.103 6.100 1.00 89.12 81 ASP A N 1
ATOM 567 C CA . ASP A 1 81 ? -7.522 7.786 5.652 1.00 89.12 81 ASP A CA 1
ATOM 568 C C . ASP A 1 81 ? -6.362 6.772 5.491 1.00 89.12 81 ASP A C 1
ATOM 570 O O . ASP A 1 81 ? -5.662 6.766 4.474 1.00 89.12 81 ASP A O 1
ATOM 574 N N . ALA A 1 82 ? -6.203 5.823 6.421 1.00 89.81 82 ALA A N 1
ATOM 575 C CA . ALA A 1 82 ? -5.218 4.744 6.310 1.00 89.81 82 ALA A CA 1
ATOM 576 C C . ALA A 1 82 ? -5.495 3.812 5.112 1.00 89.81 82 ALA A C 1
ATOM 578 O O . ALA A 1 82 ? -4.582 3.501 4.338 1.00 89.81 82 ALA A O 1
ATOM 579 N N . GLU A 1 83 ? -6.754 3.407 4.909 1.00 91.81 83 GLU A N 1
ATOM 580 C CA . GLU A 1 83 ? -7.178 2.608 3.753 1.00 91.81 83 GLU A CA 1
ATOM 581 C C . GLU A 1 83 ? -6.943 3.369 2.438 1.00 91.81 83 GLU A C 1
ATOM 583 O O . GLU A 1 83 ? -6.424 2.806 1.467 1.00 91.81 83 GLU A O 1
ATOM 588 N N . GLY A 1 84 ? -7.252 4.668 2.418 1.00 93.06 84 GLY A N 1
ATOM 589 C CA . GLY A 1 84 ? -7.011 5.559 1.289 1.00 93.06 84 GLY A CA 1
ATOM 590 C C . GLY A 1 84 ? -5.533 5.639 0.908 1.00 93.06 84 GLY A C 1
ATOM 591 O O . GLY A 1 84 ? -5.189 5.502 -0.273 1.00 93.06 84 GLY A O 1
ATOM 592 N N . LEU A 1 85 ? -4.642 5.804 1.889 1.00 93.69 85 LEU A N 1
ATOM 593 C CA . LEU A 1 85 ? -3.198 5.829 1.669 1.00 93.69 85 LEU A CA 1
ATOM 594 C C . LEU A 1 85 ? -2.674 4.469 1.188 1.00 93.69 85 LEU A C 1
ATOM 596 O O . LEU A 1 85 ? -1.895 4.413 0.232 1.00 93.69 85 LEU A O 1
ATOM 600 N N . TRP A 1 86 ? -3.118 3.365 1.795 1.00 95.12 86 TRP A N 1
ATOM 601 C CA . TRP A 1 86 ? -2.741 2.010 1.381 1.00 95.12 86 TRP A CA 1
ATOM 602 C C . TRP A 1 86 ? -3.167 1.711 -0.064 1.00 95.12 86 TRP A C 1
ATOM 604 O O . TRP A 1 86 ? -2.369 1.221 -0.874 1.00 95.12 86 TRP A O 1
ATOM 614 N N . ALA A 1 87 ? -4.401 2.077 -0.423 1.00 95.00 87 ALA A N 1
ATOM 615 C CA . ALA A 1 87 ? -4.915 1.964 -1.782 1.00 95.00 87 ALA A CA 1
ATOM 616 C C . ALA A 1 87 ? -4.126 2.839 -2.768 1.00 95.00 87 ALA A C 1
ATOM 618 O O . ALA A 1 87 ? -3.855 2.403 -3.889 1.00 95.00 87 ALA A O 1
ATOM 619 N N . ALA A 1 88 ? -3.710 4.040 -2.358 1.00 95.44 88 ALA A N 1
ATOM 620 C CA . ALA A 1 88 ? -2.910 4.947 -3.176 1.00 95.44 88 ALA A CA 1
ATOM 621 C C . ALA A 1 88 ? -1.477 4.439 -3.412 1.00 95.44 88 ALA A C 1
ATOM 623 O O . ALA A 1 88 ? -0.963 4.563 -4.523 1.00 95.44 88 ALA A O 1
ATOM 624 N N . LEU A 1 89 ? -0.851 3.822 -2.405 1.00 95.12 89 LEU A N 1
ATOM 625 C CA . LEU A 1 89 ? 0.491 3.235 -2.504 1.00 95.12 89 LEU A CA 1
ATOM 626 C C . LEU A 1 89 ? 0.536 1.976 -3.385 1.00 95.12 89 LEU A C 1
ATOM 628 O O . LEU A 1 89 ? 1.598 1.629 -3.901 1.00 95.12 89 LEU A O 1
ATOM 632 N N . ARG A 1 90 ? -0.600 1.285 -3.563 1.00 95.19 90 ARG A N 1
ATOM 633 C CA . ARG A 1 90 ? -0.752 0.078 -4.406 1.00 95.19 90 ARG A CA 1
ATOM 634 C C . ARG A 1 90 ? 0.370 -0.961 -4.192 1.00 95.19 90 ARG A C 1
ATOM 636 O O . ARG A 1 90 ? 0.904 -1.489 -5.175 1.00 95.19 90 ARG A O 1
ATOM 643 N N . PRO A 1 91 ? 0.726 -1.306 -2.941 1.00 93.12 91 PRO A N 1
ATOM 644 C CA . PRO A 1 91 ? 1.950 -2.046 -2.628 1.00 93.12 91 PRO A CA 1
ATOM 645 C C . PRO A 1 91 ? 2.017 -3.413 -3.312 1.00 93.12 91 PRO A C 1
ATOM 647 O O . PRO A 1 91 ? 3.072 -3.785 -3.810 1.00 93.12 91 PRO A O 1
ATOM 650 N N . ALA A 1 92 ? 0.892 -4.128 -3.434 1.00 94.56 92 ALA A N 1
ATOM 651 C CA . ALA A 1 92 ? 0.842 -5.411 -4.140 1.00 94.56 92 ALA A CA 1
ATOM 652 C C . ALA A 1 92 ? 1.166 -5.287 -5.643 1.00 94.56 92 ALA A C 1
ATOM 654 O O . ALA A 1 92 ? 1.859 -6.134 -6.200 1.00 94.56 92 ALA A O 1
ATOM 655 N N . ARG A 1 93 ? 0.694 -4.220 -6.307 1.00 96.38 93 ARG A N 1
ATOM 656 C CA . ARG A 1 93 ? 0.972 -3.972 -7.734 1.00 96.38 93 ARG A CA 1
ATOM 657 C C . ARG A 1 93 ? 2.428 -3.575 -7.946 1.00 96.38 93 ARG A C 1
ATOM 659 O O . ARG A 1 93 ? 3.070 -4.109 -8.843 1.00 96.38 93 ARG A O 1
ATOM 666 N N . VAL A 1 94 ? 2.942 -2.677 -7.104 1.00 96.25 94 VAL A N 1
ATOM 667 C CA . VAL A 1 94 ? 4.345 -2.243 -7.147 1.00 96.25 94 VAL A CA 1
ATOM 668 C C . VAL A 1 94 ? 5.283 -3.415 -6.856 1.00 96.25 94 VAL A C 1
ATOM 670 O O . VAL A 1 94 ? 6.263 -3.587 -7.569 1.00 96.25 94 VAL A O 1
ATOM 673 N N . ALA A 1 95 ? 4.969 -4.253 -5.863 1.00 94.75 95 ALA A N 1
ATOM 674 C CA . ALA A 1 95 ? 5.763 -5.433 -5.531 1.00 94.75 95 ALA A CA 1
ATOM 675 C C . ALA A 1 95 ? 5.809 -6.441 -6.687 1.00 94.75 95 ALA A C 1
ATOM 677 O O . ALA A 1 95 ? 6.896 -6.870 -7.061 1.00 94.75 95 ALA A O 1
ATOM 678 N N . ALA A 1 96 ? 4.663 -6.758 -7.301 1.00 96.38 96 ALA A N 1
ATOM 679 C CA . ALA A 1 96 ? 4.611 -7.671 -8.442 1.00 96.38 96 ALA A CA 1
ATOM 680 C C . ALA A 1 96 ? 5.404 -7.140 -9.652 1.00 96.38 96 ALA A C 1
ATOM 682 O O . ALA A 1 96 ? 6.166 -7.884 -10.267 1.00 96.38 96 ALA A O 1
ATOM 683 N N . ALA A 1 97 ? 5.272 -5.847 -9.971 1.00 96.44 97 ALA A N 1
ATOM 684 C CA . ALA A 1 97 ? 6.025 -5.230 -11.062 1.00 96.44 97 ALA A CA 1
ATOM 685 C C . ALA A 1 97 ? 7.535 -5.173 -10.763 1.00 96.44 97 ALA A C 1
ATOM 687 O O . ALA A 1 97 ? 8.353 -5.417 -11.647 1.00 96.44 97 ALA A O 1
ATOM 688 N N . ALA A 1 98 ? 7.914 -4.914 -9.509 1.00 95.19 98 ALA A N 1
ATOM 689 C CA . ALA A 1 98 ? 9.305 -4.932 -9.067 1.00 95.19 98 ALA A CA 1
ATOM 690 C C . ALA A 1 98 ? 9.924 -6.331 -9.144 1.00 95.19 98 ALA A C 1
ATOM 692 O O . ALA A 1 98 ? 11.059 -6.472 -9.592 1.00 95.19 98 ALA A O 1
ATOM 693 N N . GLU A 1 99 ? 9.190 -7.364 -8.733 1.00 94.88 99 GLU A N 1
ATOM 694 C CA . GLU A 1 99 ? 9.633 -8.755 -8.823 1.00 94.88 99 GLU A CA 1
ATOM 695 C C . GLU A 1 99 ? 9.824 -9.182 -10.283 1.00 94.88 99 GLU A C 1
ATOM 697 O O . GLU A 1 99 ? 10.881 -9.712 -10.633 1.00 94.88 99 GLU A O 1
ATOM 702 N N . ALA A 1 100 ? 8.867 -8.851 -11.156 1.00 94.94 100 ALA A N 1
ATOM 703 C CA . ALA A 1 100 ? 8.982 -9.085 -12.593 1.00 94.94 100 ALA A CA 1
ATOM 704 C C . ALA A 1 100 ? 10.188 -8.348 -13.204 1.00 94.94 100 ALA A C 1
ATOM 706 O O . ALA A 1 100 ? 10.971 -8.950 -13.939 1.00 94.94 100 ALA A O 1
ATOM 707 N N . ALA A 1 101 ? 10.393 -7.073 -12.857 1.00 94.56 101 ALA A N 1
ATOM 708 C CA . ALA A 1 101 ? 11.527 -6.283 -13.332 1.00 94.56 101 ALA A CA 1
ATOM 709 C C . ALA A 1 101 ? 12.873 -6.829 -12.836 1.00 94.56 101 ALA A C 1
ATOM 711 O O . ALA A 1 101 ? 13.819 -6.930 -13.615 1.00 94.56 101 ALA A O 1
ATOM 712 N N . MET A 1 102 ? 12.977 -7.221 -11.562 1.00 91.31 102 MET A N 1
ATOM 713 C CA . MET A 1 102 ? 14.199 -7.827 -11.024 1.00 91.31 102 MET A CA 1
ATOM 714 C C . MET A 1 102 ? 14.491 -9.189 -11.660 1.00 91.31 102 MET A C 1
ATOM 716 O O . MET A 1 102 ? 15.647 -9.466 -11.978 1.00 91.31 102 MET A O 1
ATOM 720 N N . SER A 1 103 ? 13.465 -10.013 -11.893 1.00 92.12 103 SER A N 1
ATOM 721 C CA . SER A 1 103 ? 13.605 -11.302 -12.578 1.00 92.12 103 SER A CA 1
ATOM 722 C C . SER A 1 103 ? 14.074 -11.123 -14.027 1.00 92.12 103 SER A C 1
ATOM 724 O O . SER A 1 103 ? 15.032 -11.772 -14.446 1.00 92.12 103 SER A O 1
ATOM 726 N N . ALA A 1 104 ? 13.482 -10.179 -14.765 1.00 92.06 104 ALA A N 1
ATOM 727 C CA . ALA A 1 104 ? 13.872 -9.884 -16.142 1.00 92.06 104 ALA A CA 1
ATOM 728 C C . ALA A 1 104 ? 15.290 -9.291 -16.234 1.00 92.06 104 ALA A C 1
ATOM 730 O O . ALA A 1 104 ? 16.071 -9.685 -17.097 1.00 92.06 104 ALA A O 1
ATOM 731 N N . LEU A 1 105 ? 15.668 -8.404 -15.305 1.00 91.31 105 LEU A N 1
ATOM 732 C CA . LEU A 1 105 ? 17.034 -7.881 -15.207 1.00 91.31 105 LEU A CA 1
ATOM 733 C C . LEU A 1 105 ? 18.057 -8.983 -14.903 1.00 91.31 105 LEU A C 1
ATOM 735 O O . LEU A 1 105 ? 19.159 -8.946 -15.448 1.00 91.31 105 LEU A O 1
ATOM 739 N N . ALA A 1 106 ? 17.710 -9.956 -14.056 1.00 89.75 106 ALA A N 1
ATOM 740 C CA . ALA A 1 106 ? 18.574 -11.098 -13.767 1.00 89.75 106 ALA A CA 1
ATOM 741 C C . ALA A 1 106 ? 18.729 -12.015 -14.992 1.00 89.75 106 ALA A C 1
ATOM 743 O O . ALA A 1 106 ? 19.847 -12.407 -15.316 1.00 89.75 106 ALA A O 1
ATOM 744 N N . ALA A 1 107 ? 17.633 -12.304 -15.702 1.00 89.56 107 ALA A N 1
ATOM 745 C CA . ALA A 1 107 ? 17.644 -13.117 -16.920 1.00 89.56 107 ALA A CA 1
ATOM 746 C C . ALA A 1 107 ? 18.405 -12.454 -18.084 1.00 89.56 107 ALA A C 1
ATOM 748 O O . ALA A 1 107 ? 18.998 -13.147 -18.905 1.00 89.56 107 ALA A O 1
ATOM 749 N N . ALA A 1 108 ? 18.413 -11.121 -18.144 1.00 89.25 108 ALA A N 1
ATOM 750 C CA . ALA A 1 108 ? 19.168 -10.340 -19.123 1.00 89.25 108 ALA A CA 1
ATOM 751 C C . ALA A 1 108 ? 20.624 -10.053 -18.697 1.00 89.25 108 ALA A C 1
ATOM 753 O O . ALA A 1 108 ? 21.267 -9.198 -19.303 1.00 89.25 108 ALA A O 1
ATOM 754 N N . GLU A 1 109 ? 21.120 -10.693 -17.627 1.00 87.88 109 GLU A N 1
ATOM 755 C CA . GLU A 1 109 ? 22.462 -10.473 -17.058 1.00 87.88 109 GLU A CA 1
ATOM 756 C C . GLU A 1 109 ? 22.794 -8.978 -16.890 1.00 87.88 109 GLU A C 1
ATOM 758 O O . GLU A 1 109 ? 23.882 -8.489 -17.205 1.00 87.88 109 GLU A O 1
ATOM 763 N N . ALA A 1 110 ? 21.810 -8.204 -16.426 1.00 85.88 110 ALA A N 1
ATOM 764 C CA . ALA A 1 110 ? 21.937 -6.763 -16.366 1.00 85.88 110 ALA A CA 1
ATOM 765 C C . ALA A 1 110 ? 23.052 -6.319 -15.414 1.00 85.88 110 ALA A C 1
ATOM 767 O O . ALA A 1 110 ? 23.247 -6.877 -14.334 1.00 85.88 110 ALA A O 1
ATOM 768 N N . SER A 1 111 ? 23.731 -5.229 -15.788 1.00 89.62 111 SER A N 1
ATOM 769 C CA . SER A 1 111 ? 24.757 -4.619 -14.942 1.00 89.62 111 SER A CA 1
ATOM 770 C C . SER A 1 111 ? 24.241 -4.368 -13.514 1.00 89.62 111 SER A C 1
ATOM 772 O O . SER A 1 111 ? 23.123 -3.860 -13.353 1.00 89.62 111 SER A O 1
ATOM 774 N N . PRO A 1 112 ? 25.067 -4.614 -12.476 1.00 90.25 112 PRO A N 1
ATOM 775 C CA . PRO A 1 112 ? 24.708 -4.351 -11.082 1.00 90.25 112 PRO A CA 1
ATOM 776 C C . PRO A 1 112 ? 24.327 -2.884 -10.825 1.00 90.25 112 PRO A C 1
ATOM 778 O O . PRO A 1 112 ? 23.612 -2.577 -9.874 1.00 90.25 112 PRO A O 1
ATOM 781 N N . ALA A 1 113 ? 24.759 -1.953 -11.683 1.00 92.50 113 ALA A N 1
ATOM 782 C CA . ALA A 1 113 ? 24.329 -0.561 -11.610 1.00 92.50 113 ALA A CA 1
ATOM 783 C C . ALA A 1 113 ? 22.830 -0.389 -11.931 1.00 92.50 113 ALA A C 1
ATOM 785 O O . ALA A 1 113 ? 22.153 0.398 -11.266 1.00 92.50 113 ALA A O 1
ATOM 786 N N . ARG A 1 114 ? 22.295 -1.135 -12.914 1.00 87.81 114 ARG A N 1
ATOM 787 C CA . ARG A 1 114 ? 20.873 -1.072 -13.308 1.00 87.81 114 ARG A CA 1
ATOM 788 C C . ARG A 1 114 ? 19.978 -1.623 -12.197 1.00 87.81 114 ARG A C 1
ATOM 790 O O . ARG A 1 114 ? 19.020 -0.961 -11.802 1.00 87.81 114 ARG A O 1
ATOM 797 N N . THR A 1 115 ? 20.339 -2.774 -11.629 1.00 89.62 115 THR A N 1
ATOM 798 C CA . THR A 1 115 ? 19.607 -3.381 -10.504 1.00 89.62 115 THR A CA 1
ATOM 799 C C . THR A 1 115 ? 19.657 -2.503 -9.251 1.00 89.62 115 THR A C 1
ATOM 801 O O . THR A 1 115 ? 18.625 -2.259 -8.626 1.00 89.62 115 THR A O 1
ATOM 804 N N . ALA A 1 116 ? 20.821 -1.933 -8.922 1.00 92.69 116 ALA A N 1
ATOM 805 C CA . ALA A 1 116 ? 20.958 -1.015 -7.792 1.00 92.69 116 ALA A CA 1
ATOM 806 C C . ALA A 1 116 ? 20.169 0.293 -7.982 1.00 92.69 116 ALA A C 1
ATOM 808 O O . ALA A 1 116 ? 19.725 0.888 -6.999 1.00 92.69 116 ALA A O 1
ATOM 809 N N . SER A 1 117 ? 20.001 0.765 -9.221 1.00 93.50 117 SER A N 1
ATOM 810 C CA . SER A 1 117 ? 19.176 1.941 -9.521 1.00 93.50 117 SER A CA 1
ATOM 811 C C . SER A 1 117 ? 17.695 1.664 -9.251 1.00 93.50 117 SER A C 1
ATOM 813 O O . SER A 1 117 ? 17.053 2.410 -8.511 1.00 93.50 117 SER A O 1
ATOM 815 N N . LEU A 1 118 ? 17.174 0.536 -9.749 1.00 91.06 118 LEU A N 1
ATOM 816 C CA . LEU A 1 118 ? 15.790 0.126 -9.504 1.00 91.06 118 LEU A CA 1
ATOM 817 C C . LEU A 1 118 ? 15.510 -0.068 -8.005 1.00 91.06 118 LEU A C 1
ATOM 819 O O . LEU A 1 118 ? 14.516 0.434 -7.484 1.00 91.06 118 LEU A O 1
ATOM 823 N N . ALA A 1 119 ? 16.424 -0.724 -7.284 1.00 90.50 119 ALA A N 1
ATOM 824 C CA . ALA A 1 119 ? 16.298 -0.919 -5.841 1.00 90.50 119 ALA A CA 1
ATOM 825 C C . ALA A 1 119 ? 16.230 0.410 -5.063 1.00 90.50 119 ALA A C 1
ATOM 827 O O . ALA A 1 119 ? 15.460 0.532 -4.109 1.00 90.50 119 ALA A O 1
ATOM 828 N N . ARG A 1 120 ? 16.997 1.430 -5.483 1.00 95.19 120 ARG A N 1
ATOM 829 C CA . ARG A 1 120 ? 16.939 2.776 -4.886 1.00 95.19 120 ARG A CA 1
ATOM 830 C C . ARG A 1 120 ? 15.592 3.456 -5.117 1.00 95.19 120 ARG A C 1
ATOM 832 O O . ARG A 1 120 ? 15.106 4.111 -4.201 1.00 95.19 120 ARG A O 1
ATOM 839 N N . LEU A 1 121 ? 14.982 3.281 -6.289 1.00 92.38 121 LEU A N 1
ATOM 840 C CA . LEU A 1 121 ? 13.653 3.829 -6.590 1.00 92.38 121 LEU A CA 1
ATOM 841 C C . LEU A 1 121 ? 12.538 3.149 -5.781 1.00 92.38 121 LEU A C 1
ATOM 843 O O . LEU A 1 121 ? 11.567 3.798 -5.404 1.00 92.38 121 LEU A O 1
ATOM 847 N N . LEU A 1 122 ? 12.690 1.859 -5.472 1.00 92.44 122 LEU A N 1
ATOM 848 C CA . LEU A 1 122 ? 11.729 1.094 -4.670 1.00 92.44 122 LEU A CA 1
ATOM 849 C C . LEU A 1 122 ? 11.774 1.436 -3.174 1.00 92.44 122 LEU A C 1
ATOM 851 O O . LEU A 1 122 ? 10.766 1.305 -2.477 1.00 92.44 122 LEU A O 1
ATOM 855 N N . ALA A 1 123 ? 12.933 1.860 -2.661 1.00 93.81 123 ALA A N 1
ATOM 856 C CA . ALA A 1 123 ? 13.145 2.034 -1.226 1.00 93.81 123 ALA A CA 1
ATOM 857 C C . ALA A 1 123 ? 12.167 3.023 -0.551 1.00 93.81 123 ALA A C 1
ATOM 859 O O . ALA A 1 123 ? 11.609 2.649 0.483 1.00 93.81 123 ALA A O 1
ATOM 860 N N . PRO A 1 124 ? 11.887 4.225 -1.098 1.00 91.88 124 PRO A N 1
ATOM 861 C CA . PRO A 1 124 ? 10.955 5.166 -0.480 1.00 91.88 124 PRO A CA 1
ATOM 862 C C . PRO A 1 124 ? 9.525 4.629 -0.399 1.00 91.88 124 PRO A C 1
ATOM 864 O O . PRO A 1 124 ? 8.883 4.774 0.638 1.00 91.88 124 PRO A O 1
ATOM 867 N N . LEU A 1 125 ? 9.037 3.965 -1.455 1.00 90.19 125 LEU A N 1
ATOM 868 C CA . LEU A 1 125 ? 7.696 3.375 -1.448 1.00 90.19 125 LEU A CA 1
ATOM 869 C C . LEU A 1 125 ? 7.588 2.214 -0.471 1.00 90.19 125 LEU A C 1
ATOM 871 O O . LEU A 1 125 ? 6.579 2.094 0.218 1.00 90.19 125 LEU A O 1
ATOM 875 N N . ARG A 1 126 ? 8.638 1.394 -0.365 1.00 92.94 126 ARG A N 1
ATOM 876 C CA . ARG A 1 126 ? 8.709 0.358 0.663 1.00 92.94 126 ARG A CA 1
ATOM 877 C C . ARG A 1 126 ? 8.582 0.984 2.051 1.00 92.94 126 ARG A C 1
ATOM 879 O O . ARG A 1 126 ? 7.718 0.572 2.812 1.00 92.94 126 ARG A O 1
ATOM 886 N N . CYS A 1 127 ? 9.393 1.995 2.363 1.00 94.12 127 CYS A N 1
ATOM 887 C CA . CYS A 1 127 ? 9.322 2.683 3.653 1.00 94.12 127 CYS A CA 1
ATOM 888 C C . CYS A 1 127 ? 7.928 3.271 3.920 1.00 94.12 127 CYS A C 1
ATOM 890 O O . CYS A 1 127 ? 7.397 3.073 5.006 1.00 94.12 127 CYS A O 1
ATOM 892 N N . ALA A 1 128 ? 7.315 3.928 2.930 1.00 91.75 128 ALA A N 1
ATOM 893 C CA . ALA A 1 128 ? 5.970 4.487 3.061 1.00 91.75 128 ALA A CA 1
ATOM 894 C C . ALA A 1 128 ? 4.902 3.408 3.317 1.00 91.75 128 ALA A C 1
ATOM 896 O O . ALA A 1 128 ? 4.050 3.588 4.180 1.00 91.75 128 ALA A O 1
ATOM 897 N N . ALA A 1 129 ? 4.968 2.272 2.616 1.00 92.81 129 ALA A N 1
ATOM 898 C CA . ALA A 1 129 ? 4.0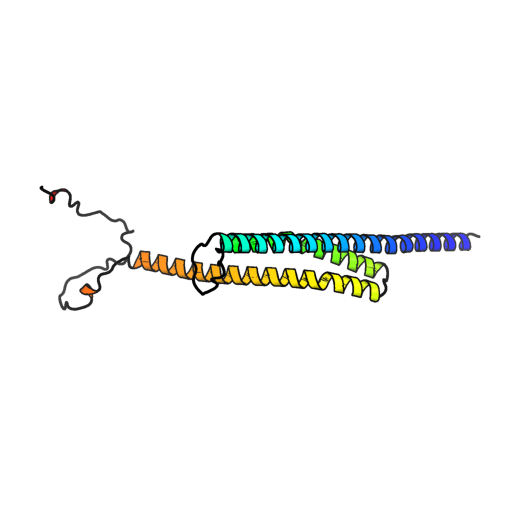41 1.160 2.821 1.00 92.81 129 ALA A CA 1
ATOM 899 C C . ALA A 1 129 ? 4.192 0.520 4.209 1.00 92.81 129 ALA A C 1
ATOM 901 O O . ALA A 1 129 ? 3.190 0.220 4.852 1.00 92.81 129 ALA A O 1
ATOM 902 N N . PHE A 1 130 ? 5.425 0.335 4.691 1.00 94.56 130 PHE A N 1
ATOM 903 C CA . PHE A 1 130 ? 5.664 -0.187 6.041 1.00 94.56 130 PHE A CA 1
ATOM 904 C C . PHE A 1 130 ? 5.212 0.784 7.133 1.00 94.56 130 PHE A C 1
ATOM 906 O O . PHE A 1 130 ? 4.657 0.329 8.128 1.00 94.56 130 PHE A O 1
ATOM 913 N N . ALA A 1 131 ? 5.413 2.090 6.945 1.00 92.94 131 ALA A N 1
ATOM 914 C CA . ALA A 1 131 ? 4.911 3.102 7.872 1.00 92.94 131 ALA A CA 1
ATOM 915 C C . ALA A 1 131 ? 3.376 3.069 7.944 1.00 92.94 131 ALA A C 1
ATOM 917 O O . ALA A 1 131 ? 2.832 2.873 9.023 1.00 92.94 131 ALA A O 1
ATOM 918 N N . ALA A 1 132 ? 2.690 3.103 6.795 1.00 91.69 132 ALA A N 1
ATOM 919 C CA . ALA A 1 132 ? 1.227 3.044 6.741 1.00 91.69 132 ALA A CA 1
ATOM 920 C C . ALA A 1 132 ? 0.650 1.771 7.396 1.00 91.69 132 ALA A C 1
ATOM 922 O O . ALA A 1 132 ? -0.377 1.819 8.073 1.00 91.69 132 ALA A O 1
ATOM 923 N N . LEU A 1 133 ? 1.320 0.622 7.227 1.00 93.69 133 LEU A N 1
ATOM 924 C CA . LEU A 1 133 ? 0.960 -0.611 7.936 1.00 93.69 133 LEU A CA 1
ATOM 925 C C . LEU A 1 133 ? 1.176 -0.498 9.443 1.00 93.69 133 LEU A C 1
ATOM 927 O O . LEU A 1 133 ? 0.331 -0.959 10.203 1.00 93.69 133 LEU A O 1
ATOM 931 N N . GLY A 1 134 ? 2.302 0.078 9.869 1.00 94.56 134 GLY A N 1
ATOM 932 C CA . GLY A 1 134 ? 2.601 0.316 11.279 1.00 94.56 134 GLY A CA 1
ATOM 933 C C . GLY A 1 134 ? 1.502 1.134 11.948 1.00 94.56 134 GLY A C 1
ATOM 934 O O . GLY A 1 134 ? 0.908 0.668 12.918 1.00 94.56 134 GLY A O 1
ATOM 935 N N . ASP A 1 135 ? 1.155 2.272 11.350 1.00 90.62 135 ASP A N 1
ATOM 936 C CA . ASP A 1 135 ? 0.108 3.170 11.843 1.00 90.62 135 ASP A CA 1
ATOM 937 C C . ASP A 1 135 ? -1.248 2.445 11.934 1.00 90.62 135 ASP A C 1
ATOM 939 O O . ASP A 1 135 ? -1.939 2.498 12.955 1.00 90.62 135 ASP A O 1
ATOM 943 N N . SER A 1 136 ? -1.597 1.669 10.901 1.00 90.62 136 SER A N 1
ATOM 944 C CA . SER A 1 136 ? -2.834 0.875 10.873 1.00 90.62 136 SER A CA 1
ATOM 945 C C . SER A 1 136 ? -2.877 -0.173 11.992 1.00 90.62 136 SER A C 1
ATOM 947 O O . SER A 1 136 ? -3.914 -0.366 12.633 1.00 90.62 136 SER A O 1
ATOM 949 N N . LEU A 1 137 ? -1.759 -0.859 12.249 1.00 94.81 137 LEU A N 1
ATOM 950 C CA . LEU A 1 137 ? -1.652 -1.868 13.306 1.00 94.81 137 LEU A CA 1
ATOM 951 C C . LEU A 1 137 ? -1.753 -1.245 14.700 1.00 94.81 137 LEU A C 1
ATOM 953 O O . LEU A 1 137 ? -2.385 -1.823 15.590 1.00 94.81 137 LEU A O 1
ATOM 957 N N . GLU A 1 138 ? -1.146 -0.079 14.904 1.00 92.56 138 GLU A N 1
ATOM 958 C CA . GLU A 1 138 ? -1.231 0.660 16.162 1.00 92.56 138 GLU A CA 1
ATOM 959 C C . GLU A 1 138 ? -2.663 1.115 16.449 1.00 92.56 138 GLU A C 1
ATOM 961 O O . GLU A 1 138 ? -3.164 0.877 17.556 1.00 92.56 138 GLU A O 1
ATOM 966 N N . LEU A 1 139 ? -3.354 1.651 15.437 1.00 89.50 139 LEU A N 1
ATOM 967 C CA . LEU A 1 139 ? -4.764 2.024 15.525 1.00 89.50 139 LEU A CA 1
ATOM 968 C C . LEU A 1 139 ? -5.639 0.824 15.899 1.00 89.50 139 LEU A C 1
ATOM 970 O O . LEU A 1 139 ? -6.398 0.885 16.867 1.00 89.50 139 LEU A O 1
ATOM 974 N N . HIS A 1 140 ? -5.492 -0.297 15.190 1.00 92.31 140 HIS A N 1
ATOM 975 C CA . HIS A 1 140 ? -6.262 -1.512 15.459 1.00 92.31 140 HIS A CA 1
ATOM 976 C C . HIS A 1 140 ? -6.005 -2.056 16.868 1.00 92.31 140 HIS A C 1
ATOM 978 O O . HIS A 1 140 ? -6.935 -2.463 17.569 1.00 92.31 140 HIS A O 1
ATOM 984 N N . LYS A 1 141 ? -4.750 -2.033 17.327 1.00 95.25 141 LYS A N 1
ATOM 985 C CA . LYS A 1 141 ? -4.389 -2.448 18.687 1.00 95.25 141 LYS A CA 1
ATOM 986 C C . LYS A 1 141 ? -5.033 -1.548 19.742 1.00 95.25 141 LYS A C 1
ATOM 988 O O . LYS A 1 141 ? -5.509 -2.058 20.758 1.00 95.25 141 LYS A O 1
ATOM 993 N N . ALA A 1 142 ? -5.035 -0.232 19.538 1.00 92.19 142 ALA A N 1
ATOM 994 C CA . ALA A 1 142 ? -5.671 0.717 20.448 1.00 92.19 142 ALA A CA 1
ATOM 995 C C . ALA A 1 142 ? -7.199 0.543 20.465 1.00 92.19 142 ALA A C 1
ATOM 997 O O . ALA A 1 142 ? -7.785 0.412 21.541 1.00 92.19 142 ALA A O 1
ATOM 998 N N . ALA A 1 143 ? -7.824 0.437 19.289 1.00 91.06 143 ALA A N 1
ATOM 999 C CA . ALA A 1 143 ? -9.257 0.199 19.137 1.00 91.06 143 ALA A CA 1
ATOM 1000 C C . ALA A 1 143 ? -9.696 -1.119 19.795 1.00 91.06 143 ALA A C 1
ATOM 1002 O O . ALA A 1 143 ? -10.690 -1.148 20.518 1.00 91.06 143 ALA A O 1
ATOM 1003 N N . GLY A 1 144 ? -8.917 -2.193 19.630 1.00 94.31 144 GLY A N 1
ATOM 1004 C CA . GLY A 1 144 ? -9.180 -3.481 20.274 1.00 94.31 144 GLY A CA 1
ATOM 1005 C C . GLY A 1 144 ? -9.121 -3.410 21.803 1.00 94.31 144 GLY A C 1
ATOM 1006 O O . GLY A 1 144 ? -10.000 -3.941 22.480 1.00 94.31 144 GLY A O 1
ATOM 1007 N N . LYS A 1 145 ? -8.130 -2.706 22.369 1.00 96.88 145 LYS A N 1
ATOM 1008 C CA . LYS A 1 145 ? -8.046 -2.482 23.825 1.00 96.88 145 LYS A CA 1
ATOM 1009 C C . LYS A 1 145 ? -9.228 -1.670 24.346 1.00 96.88 145 LYS A C 1
ATOM 1011 O O . LYS A 1 145 ? -9.806 -2.039 25.364 1.00 96.88 145 LYS A O 1
ATOM 1016 N N . LEU A 1 146 ? -9.582 -0.586 23.655 1.00 94.31 146 LEU A N 1
ATOM 1017 C CA . LEU A 1 146 ? -10.729 0.241 24.017 1.00 94.31 146 LEU A CA 1
ATOM 1018 C C . LEU A 1 146 ? -12.020 -0.581 23.978 1.00 94.31 146 LEU A C 1
ATOM 1020 O O . LEU A 1 146 ? -12.775 -0.570 24.942 1.00 94.31 146 LEU A O 1
ATOM 1024 N N . SER A 1 147 ? -12.232 -1.352 22.909 1.00 95.62 147 SER A N 1
ATOM 1025 C CA . SER A 1 147 ? -13.382 -2.248 22.780 1.00 95.62 147 SER A CA 1
ATOM 1026 C C . SER A 1 147 ? -13.443 -3.261 23.924 1.00 95.62 147 SER A C 1
ATOM 1028 O O . SER A 1 147 ? -14.498 -3.422 24.527 1.00 95.62 147 SER A O 1
ATOM 1030 N N . TYR A 1 148 ? -12.318 -3.876 24.299 1.00 97.44 148 TYR A N 1
ATOM 1031 C CA . TYR A 1 148 ? -12.258 -4.786 25.445 1.00 97.44 148 TYR A CA 1
ATOM 1032 C C . TYR A 1 148 ? -12.658 -4.106 26.764 1.00 97.44 148 TYR A C 1
ATOM 1034 O O . TYR A 1 148 ? -13.463 -4.651 27.519 1.00 97.44 148 TYR A O 1
ATOM 1042 N N . VAL A 1 149 ? -12.136 -2.904 27.034 1.00 97.50 149 VAL A N 1
ATOM 1043 C CA . VAL A 1 149 ? -12.490 -2.126 28.233 1.00 97.50 149 VAL A CA 1
ATOM 1044 C C . VAL A 1 149 ? -13.975 -1.765 28.235 1.00 97.50 149 VAL A C 1
ATOM 1046 O O . VAL A 1 149 ? -14.634 -1.952 29.253 1.00 97.50 149 VAL A O 1
ATOM 1049 N N . LEU A 1 150 ? -14.518 -1.309 27.103 1.00 96.38 150 LEU A N 1
ATOM 1050 C CA . LEU A 1 150 ? -15.936 -0.972 26.968 1.00 96.38 150 LEU A CA 1
ATOM 1051 C C . LEU A 1 150 ? -16.838 -2.194 27.162 1.00 96.38 150 LEU A C 1
ATOM 1053 O O . LEU A 1 150 ? -17.845 -2.094 27.854 1.00 96.38 150 LEU A O 1
ATOM 1057 N N . CYS A 1 151 ? -16.468 -3.350 26.608 1.00 96.88 151 CYS A N 1
ATOM 1058 C CA . CYS A 1 151 ? -17.195 -4.599 26.821 1.00 96.88 151 CYS A CA 1
ATOM 1059 C C . CYS A 1 151 ? -17.192 -5.006 28.296 1.00 96.88 151 CYS A C 1
ATOM 1061 O O . CYS A 1 151 ? -18.238 -5.364 28.826 1.00 96.88 151 CYS A O 1
ATOM 1063 N N . ASN A 1 152 ? -16.046 -4.920 28.977 1.00 95.50 152 ASN A N 1
ATOM 1064 C CA . ASN A 1 152 ? -15.976 -5.222 30.407 1.00 95.50 152 ASN A CA 1
ATOM 1065 C C . ASN A 1 152 ? -16.797 -4.244 31.241 1.00 95.50 152 ASN A C 1
ATOM 1067 O O . ASN A 1 152 ? -17.534 -4.680 32.118 1.00 95.50 152 ASN A O 1
ATOM 1071 N N . LEU A 1 153 ? -16.716 -2.946 30.942 1.00 94.75 153 LEU A N 1
ATOM 1072 C CA . LEU A 1 153 ? -17.534 -1.939 31.605 1.00 94.75 153 LEU A CA 1
ATOM 1073 C C . LEU A 1 153 ? -19.021 -2.228 31.390 1.00 94.75 153 LEU A C 1
ATOM 1075 O O . LEU A 1 153 ? -19.784 -2.206 32.344 1.00 94.75 153 LEU A O 1
ATOM 1079 N N . PHE A 1 154 ? -19.429 -2.558 30.166 1.00 94.44 154 PHE A N 1
ATOM 1080 C CA . PHE A 1 154 ? -20.810 -2.912 29.857 1.00 94.44 154 PHE A CA 1
ATOM 1081 C C . PHE A 1 154 ? -21.267 -4.159 30.620 1.00 94.44 154 PHE A C 1
ATOM 1083 O O . PHE A 1 154 ? -22.343 -4.157 31.206 1.00 94.44 154 PHE A O 1
ATOM 1090 N N . VAL A 1 155 ? -20.436 -5.203 30.682 1.00 93.19 155 VAL A N 1
ATOM 1091 C CA . VAL A 1 155 ? -20.724 -6.406 31.475 1.00 93.19 155 VAL A CA 1
ATOM 1092 C C . VAL A 1 155 ? -20.855 -6.072 32.962 1.00 93.19 155 VAL A C 1
ATOM 1094 O O . VAL A 1 155 ? -21.792 -6.554 33.593 1.00 93.19 155 VAL A O 1
ATOM 1097 N N . SER A 1 156 ? -19.961 -5.252 33.520 1.00 89.88 156 SER A N 1
ATOM 1098 C CA . SER A 1 156 ? -20.055 -4.782 34.908 1.00 89.88 156 SER A CA 1
ATOM 1099 C C . SER A 1 156 ? -21.328 -3.978 35.145 1.00 89.88 156 SER A C 1
ATOM 1101 O O . SER A 1 156 ? -22.050 -4.272 36.085 1.00 89.88 156 SER A O 1
ATOM 1103 N N . LEU A 1 157 ? -21.668 -3.043 34.256 1.00 90.69 157 LEU A N 1
ATOM 1104 C CA . LEU A 1 157 ? -22.904 -2.260 34.345 1.00 90.69 157 LEU A CA 1
ATOM 1105 C C . LEU A 1 157 ? -24.153 -3.142 34.269 1.00 90.69 157 LEU A C 1
ATOM 1107 O O . LEU A 1 157 ? -25.111 -2.907 34.998 1.00 90.69 157 LEU A O 1
ATOM 1111 N N . CYS A 1 158 ? -24.152 -4.172 33.420 1.00 89.31 158 CYS A N 1
ATOM 1112 C CA . CYS A 1 158 ? -25.245 -5.136 33.380 1.00 89.31 158 CYS A CA 1
ATOM 1113 C C . CYS A 1 158 ? -25.343 -5.909 34.699 1.00 89.31 158 CYS A C 1
ATOM 1115 O O . CYS A 1 158 ? -26.439 -6.035 35.233 1.00 89.31 158 CYS A O 1
ATOM 1117 N N . LYS A 1 159 ? -24.221 -6.410 35.230 1.00 86.12 159 LYS A N 1
ATOM 1118 C CA . LYS A 1 159 ? -24.184 -7.199 36.471 1.00 86.12 159 LYS A CA 1
ATOM 1119 C C . LYS A 1 159 ? -24.579 -6.386 37.698 1.00 86.12 159 LYS A C 1
ATOM 1121 O O . LYS A 1 159 ? -25.451 -6.804 38.444 1.00 86.12 159 LYS A O 1
ATOM 1126 N N . GLU A 1 160 ? -23.945 -5.241 37.895 1.00 84.25 160 GLU A N 1
ATOM 1127 C CA . GLU A 1 160 ? -24.024 -4.449 39.125 1.00 84.25 160 GLU A CA 1
ATOM 1128 C C . GLU A 1 160 ? -25.156 -3.409 39.078 1.00 84.25 160 GLU A C 1
ATOM 1130 O O . GLU A 1 160 ? -25.598 -2.927 40.117 1.00 84.25 160 GLU A O 1
ATOM 1135 N N . GLY A 1 161 ? -25.677 -3.095 37.887 1.00 75.12 161 GLY A N 1
ATOM 1136 C CA . GLY A 1 161 ? -26.637 -2.013 37.690 1.00 75.12 161 GLY A CA 1
ATOM 1137 C C . GLY A 1 161 ? -25.973 -0.630 37.719 1.00 75.12 161 GLY A C 1
ATOM 1138 O O . GLY A 1 161 ? -24.773 -0.481 37.924 1.00 75.12 161 GLY A O 1
ATOM 1139 N N . PHE A 1 162 ? -26.761 0.419 37.473 1.00 69.69 162 PHE A N 1
ATOM 1140 C CA . PHE A 1 162 ? -26.248 1.795 37.382 1.00 69.69 162 PHE A CA 1
ATOM 1141 C C . PHE A 1 162 ? -26.092 2.486 38.744 1.00 69.69 162 PHE A C 1
ATOM 1143 O O . PHE A 1 162 ? -25.382 3.485 38.840 1.00 69.69 162 PHE A O 1
ATOM 1150 N N . CYS A 1 163 ? -26.761 1.981 39.785 1.00 58.28 163 CYS A N 1
ATOM 1151 C CA . CYS A 1 163 ? -26.813 2.581 41.115 1.00 58.28 163 CYS A CA 1
ATOM 1152 C C . CYS A 1 163 ? -27.123 1.505 42.167 1.00 58.28 163 CYS A C 1
ATOM 1154 O O . CYS A 1 163 ? -28.294 1.221 42.412 1.00 58.28 163 CYS A O 1
ATOM 1156 N N . THR A 1 164 ? -26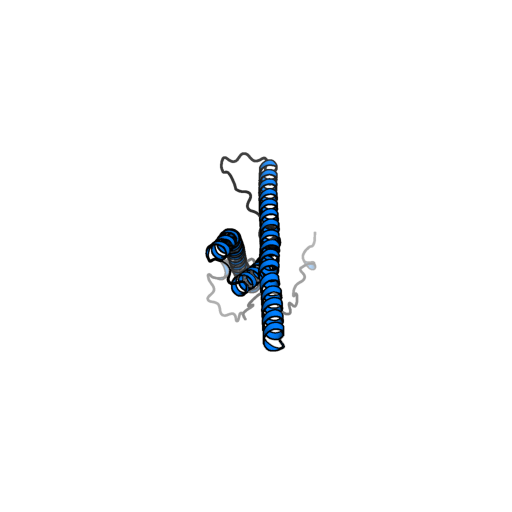.112 0.947 42.829 1.00 57.69 164 THR A N 1
ATOM 1157 C CA . THR A 1 164 ? -26.315 0.291 44.131 1.00 57.69 164 THR A CA 1
ATOM 1158 C C . THR A 1 164 ? -26.005 1.341 45.197 1.00 57.69 164 THR A C 1
ATOM 1160 O O . THR A 1 164 ? -24.840 1.721 45.333 1.00 57.69 164 THR A O 1
ATOM 1163 N N . PRO A 1 165 ? -27.001 1.902 45.909 1.00 52.53 165 PRO A N 1
ATOM 1164 C CA . PRO A 1 165 ? -26.731 2.866 46.967 1.00 52.53 165 PRO A CA 1
ATOM 1165 C C . PRO A 1 165 ? -25.850 2.205 48.034 1.00 52.53 165 PRO A C 1
ATOM 1167 O O . PRO A 1 165 ? -26.185 1.135 48.538 1.00 52.53 165 PRO A O 1
ATOM 1170 N N . GLN A 1 166 ? -24.735 2.844 48.389 1.00 53.09 166 GLN A N 1
ATOM 1171 C CA . GLN A 1 166 ? -23.772 2.359 49.390 1.00 53.09 166 GLN A CA 1
ATOM 1172 C C . GLN A 1 166 ? -24.327 2.269 50.831 1.00 53.09 166 GLN A C 1
ATOM 1174 O O . GLN A 1 166 ? -23.578 1.940 51.743 1.00 53.09 166 GLN A O 1
ATOM 1179 N N . GLU A 1 167 ? -25.617 2.520 51.066 1.00 48.19 167 GLU A N 1
ATOM 1180 C CA . GLU A 1 167 ? -26.213 2.524 52.412 1.00 48.19 167 GLU A CA 1
ATOM 1181 C C . GLU A 1 167 ? -26.658 1.144 52.932 1.00 48.19 167 GLU A C 1
ATOM 1183 O O . GLU A 1 167 ? -27.093 1.050 54.071 1.00 48.19 167 GLU A O 1
ATOM 1188 N N . GLN A 1 168 ? -26.538 0.056 52.162 1.00 48.53 168 GLN A N 1
ATOM 1189 C CA . GLN A 1 168 ? -26.872 -1.298 52.657 1.00 48.53 168 GLN A CA 1
ATOM 1190 C C . GLN A 1 168 ? -25.659 -2.116 53.132 1.00 48.53 168 GLN A C 1
ATOM 1192 O O . GLN A 1 168 ? -25.812 -3.287 53.473 1.00 48.53 168 GLN A O 1
ATOM 1197 N N . ALA A 1 169 ? -24.458 -1.527 53.158 1.00 46.03 169 ALA A N 1
ATOM 1198 C CA . ALA A 1 169 ? -23.233 -2.224 53.561 1.00 46.03 169 ALA A CA 1
ATOM 1199 C C . ALA A 1 169 ? -22.797 -1.971 55.018 1.00 46.03 169 ALA A C 1
ATOM 1201 O O . ALA A 1 169 ? -21.867 -2.633 55.478 1.00 46.03 169 ALA A O 1
ATOM 1202 N N . GLU A 1 170 ? -23.454 -1.072 55.757 1.00 46.53 170 GLU A N 1
ATOM 1203 C CA . GLU A 1 170 ? -23.206 -0.887 57.191 1.00 46.53 170 GLU A CA 1
ATOM 1204 C C . GLU A 1 170 ? -24.488 -1.114 58.010 1.00 46.53 170 GLU A C 1
ATOM 1206 O O . GLU A 1 170 ? -25.529 -0.525 57.743 1.00 46.53 170 GLU A O 1
ATOM 1211 N N . ASP A 1 171 ? -24.351 -1.976 59.020 1.00 44.00 171 ASP A N 1
ATOM 1212 C CA . ASP A 1 171 ? -25.291 -2.348 60.085 1.00 44.00 171 ASP A CA 1
ATOM 1213 C C . ASP A 1 171 ? -26.474 -3.285 59.774 1.00 44.00 171 ASP A C 1
ATOM 1215 O O . ASP A 1 171 ? -27.508 -2.916 59.223 1.00 44.00 171 ASP A O 1
ATOM 1219 N N . GLY A 1 172 ? -26.369 -4.519 60.294 1.00 37.00 172 GLY A N 1
ATOM 1220 C CA . GLY A 1 172 ? -27.506 -5.431 60.406 1.00 37.00 172 GLY A CA 1
ATOM 1221 C C . GLY A 1 172 ? -27.175 -6.854 60.853 1.00 37.00 172 GLY A C 1
ATOM 1222 O O . GLY A 1 172 ? -27.422 -7.801 60.111 1.00 37.00 172 GLY A O 1
ATOM 1223 N N . ASP A 1 173 ? -26.663 -7.037 62.076 1.00 43.00 173 ASP A N 1
ATOM 1224 C CA . ASP A 1 173 ? -26.776 -8.320 62.789 1.00 43.00 173 ASP A CA 1
ATOM 1225 C C . ASP A 1 173 ? -28.271 -8.629 62.996 1.00 43.00 173 ASP A C 1
ATOM 1227 O O . ASP A 1 173 ? -28.933 -8.063 63.866 1.00 43.00 173 ASP A O 1
ATOM 1231 N N . GLY A 1 174 ? -28.850 -9.452 62.120 1.00 36.59 174 GLY A N 1
ATOM 1232 C CA . GLY A 1 174 ? -30.297 -9.642 62.085 1.00 36.59 174 GLY A CA 1
ATOM 1233 C C . GLY A 1 174 ? -30.743 -10.707 61.097 1.00 36.59 174 GLY A C 1
ATOM 1234 O O . GLY A 1 174 ? -31.241 -10.399 60.025 1.00 36.59 174 GLY A O 1
ATOM 1235 N N . LYS A 1 175 ? -30.577 -11.971 61.497 1.00 42.81 175 LYS A N 1
ATOM 1236 C CA . LYS A 1 175 ? -31.290 -13.179 61.033 1.00 42.81 175 LYS A CA 1
ATOM 1237 C C . LYS A 1 175 ? -32.479 -12.902 60.081 1.00 42.81 175 LYS A C 1
ATOM 1239 O O . LYS A 1 175 ? -33.618 -12.744 60.512 1.00 42.81 175 LYS A O 1
ATOM 1244 N N . GLY A 1 176 ? -32.209 -12.928 58.783 1.00 36.00 176 GLY A N 1
ATOM 1245 C CA . GLY A 1 176 ? -33.203 -12.888 57.717 1.00 36.00 176 GLY A CA 1
ATOM 1246 C C . GLY A 1 176 ? -32.573 -13.480 56.467 1.00 36.00 176 GLY A C 1
ATOM 1247 O O . GLY A 1 176 ? -31.589 -12.952 55.967 1.00 36.00 176 GLY A O 1
ATOM 1248 N N . ASP A 1 177 ? -33.088 -14.623 56.027 1.00 42.72 177 ASP A N 1
ATOM 1249 C CA . ASP A 1 177 ? -32.608 -15.365 54.861 1.00 42.72 177 ASP A CA 1
ATOM 1250 C C . ASP A 1 177 ? -32.898 -14.551 53.586 1.00 42.72 177 ASP A C 1
ATOM 1252 O O . ASP A 1 177 ? -33.965 -14.666 52.982 1.00 42.72 177 ASP A O 1
ATOM 1256 N N . PHE A 1 178 ? -31.978 -13.654 53.224 1.00 37.03 178 PHE A N 1
ATOM 1257 C CA . PHE A 1 178 ? -31.997 -12.924 51.961 1.00 37.03 178 PHE A CA 1
ATOM 1258 C C . PHE A 1 178 ? -31.237 -13.757 50.932 1.00 37.03 178 PHE A C 1
ATOM 1260 O O . PHE A 1 178 ? -30.007 -13.773 50.895 1.00 37.03 178 PHE A O 1
ATOM 1267 N N . LYS A 1 179 ? -31.987 -14.482 50.099 1.00 42.12 179 LYS A N 1
ATOM 1268 C CA . LYS A 1 179 ? -31.434 -15.038 48.867 1.00 42.12 179 LYS A CA 1
ATOM 1269 C C . LYS A 1 179 ? -30.981 -13.892 47.974 1.00 42.12 179 LYS A C 1
ATOM 1271 O O . LYS A 1 179 ? -31.762 -12.991 47.678 1.00 42.12 179 LYS A O 1
ATOM 1276 N N . GLU A 1 180 ? -29.723 -13.989 47.563 1.00 42.00 180 GLU A N 1
ATOM 1277 C CA . GLU A 1 180 ? -29.065 -13.207 46.523 1.00 42.00 180 GLU A CA 1
ATOM 1278 C C . GLU A 1 180 ? -30.031 -12.865 45.381 1.00 42.00 180 GLU A C 1
ATOM 1280 O O . GLU A 1 180 ? -30.427 -13.730 44.599 1.00 42.00 180 GLU A O 1
ATOM 1285 N N . SER A 1 181 ? -30.386 -11.587 45.255 1.00 45.56 181 SER A N 1
ATOM 1286 C CA . SER A 1 181 ? -30.748 -11.035 43.952 1.00 45.56 181 SER A CA 1
ATOM 1287 C C . SER A 1 181 ? -29.453 -10.585 43.293 1.00 45.56 181 SER A C 1
ATOM 1289 O O . SER A 1 181 ? -29.150 -9.394 43.238 1.00 45.56 181 SER A O 1
ATOM 1291 N N . ASP A 1 182 ? -28.668 -11.562 42.844 1.00 45.38 182 ASP A N 1
ATOM 1292 C CA . ASP A 1 182 ? -27.484 -11.306 42.040 1.00 45.38 182 ASP A CA 1
ATOM 1293 C C . ASP A 1 182 ? -27.930 -10.944 40.615 1.00 45.38 182 ASP A C 1
ATOM 1295 O O . ASP A 1 182 ? -28.319 -11.791 39.812 1.00 45.38 182 ASP A O 1
ATOM 1299 N N . GLY A 1 183 ? -27.915 -9.647 40.331 1.00 58.03 183 GLY A N 1
ATOM 1300 C CA . GLY A 1 183 ? -27.642 -9.144 38.997 1.00 58.03 183 GLY A CA 1
ATOM 1301 C C . GLY A 1 183 ? -28.809 -8.893 38.039 1.00 58.03 183 GLY A C 1
ATOM 1302 O O . GLY A 1 183 ? -29.659 -9.733 37.746 1.00 58.03 183 GLY A O 1
ATOM 1303 N N . THR A 1 184 ? -28.717 -7.720 37.411 1.00 53.12 184 THR A N 1
ATOM 1304 C CA . THR A 1 184 ? -29.270 -7.313 36.102 1.00 53.12 184 THR A CA 1
ATOM 1305 C C . THR A 1 184 ? -30.760 -6.995 35.965 1.00 53.12 184 THR A C 1
ATOM 1307 O O . THR A 1 184 ? -31.107 -6.305 35.010 1.00 53.12 184 THR A O 1
ATOM 1310 N N . GLY A 1 185 ? -31.668 -7.485 36.817 1.00 50.62 185 GLY A N 1
ATOM 1311 C CA . GLY A 1 185 ? -33.111 -7.347 36.527 1.00 50.62 185 GLY A CA 1
ATOM 1312 C C . GLY A 1 185 ? -33.515 -7.926 35.154 1.00 50.62 185 GLY A C 1
ATOM 1313 O O . GLY A 1 185 ? -34.561 -7.581 34.612 1.00 50.62 185 GLY A O 1
ATOM 1314 N N . MET A 1 186 ? -32.666 -8.792 34.587 1.00 49.03 186 MET A N 1
ATOM 1315 C CA . MET A 1 186 ? -32.777 -9.394 33.258 1.00 49.03 186 MET A CA 1
ATOM 1316 C C . MET A 1 186 ? -33.025 -10.915 33.347 1.00 49.03 186 MET A C 1
ATOM 1318 O O . MET A 1 186 ? -32.963 -11.621 32.343 1.00 49.03 186 MET A O 1
ATOM 1322 N N . GLY A 1 187 ? -33.311 -11.426 34.553 1.00 52.12 187 GLY A N 1
ATOM 1323 C CA . GLY A 1 187 ? -34.019 -12.696 34.751 1.00 52.12 187 GLY A CA 1
ATOM 1324 C C . GLY A 1 187 ? -35.515 -12.541 34.459 1.00 52.12 187 GLY A C 1
ATOM 1325 O O . GLY A 1 187 ? -35.958 -11.438 34.151 1.00 52.12 187 GLY A O 1
ATOM 1326 N N . GLU A 1 188 ? -36.295 -13.626 34.552 1.00 50.34 188 GLU A N 1
ATOM 1327 C CA . GLU A 1 188 ? -37.767 -13.627 34.445 1.00 50.34 188 GLU A CA 1
ATOM 1328 C C . GLU A 1 188 ? -38.389 -12.691 35.501 1.00 50.34 188 GLU A C 1
ATOM 1330 O O . GLU A 1 188 ? -38.832 -13.106 36.569 1.00 50.34 188 GLU A O 1
ATOM 1335 N N . GLY A 1 189 ? -38.360 -11.388 35.232 1.00 49.91 189 GLY A N 1
ATOM 1336 C CA . GLY A 1 189 ? -38.849 -10.348 36.113 1.00 49.91 189 GLY A CA 1
ATOM 1337 C C . GLY A 1 189 ? -40.362 -10.394 36.123 1.00 49.91 189 GLY A C 1
ATOM 1338 O O . GLY A 1 189 ? -41.020 -9.776 35.288 1.00 49.91 189 GLY A O 1
ATOM 1339 N N . GLN A 1 190 ? -40.935 -11.133 37.068 1.00 48.47 190 GLN A N 1
ATOM 1340 C CA . GLN A 1 190 ? -42.338 -10.968 37.395 1.00 48.47 190 GLN A CA 1
ATOM 1341 C C . GLN A 1 190 ? -42.457 -9.611 38.093 1.00 48.47 190 GLN A C 1
ATOM 1343 O O . GLN A 1 190 ? -42.048 -9.455 39.239 1.00 48.47 190 GLN A O 1
ATOM 1348 N N . GLY A 1 191 ? -42.929 -8.606 37.351 1.00 57.00 191 GLY A N 1
ATOM 1349 C CA . GLY A 1 191 ? -43.130 -7.240 37.827 1.00 57.00 191 GLY A CA 1
ATOM 1350 C C . GLY A 1 191 ? -44.171 -7.194 38.940 1.00 57.00 191 GLY A C 1
ATOM 1351 O O . GLY A 1 191 ? -45.337 -6.897 38.709 1.00 57.00 191 GLY A O 1
ATOM 1352 N N . THR A 1 192 ? -43.770 -7.524 40.162 1.00 54.97 192 THR A N 1
ATOM 1353 C CA . THR A 1 192 ? -44.639 -7.489 41.336 1.00 54.97 192 THR A CA 1
ATOM 1354 C C . THR A 1 192 ? -44.548 -6.136 42.020 1.00 54.97 192 THR A C 1
ATOM 1356 O O . THR A 1 192 ? -43.897 -6.006 43.054 1.00 54.97 192 THR A O 1
ATOM 1359 N N . LYS A 1 193 ? -45.214 -5.147 41.413 1.00 54.53 193 LYS A N 1
ATOM 1360 C CA . LYS A 1 193 ? -46.127 -4.169 42.040 1.00 54.53 193 LYS A CA 1
ATOM 1361 C C . LYS A 1 193 ? -46.273 -2.955 41.129 1.00 54.53 193 LYS A C 1
ATOM 1363 O O . LYS A 1 193 ? -45.384 -2.114 41.045 1.00 54.53 193 LYS A O 1
ATOM 1368 N N . ASP A 1 194 ? -47.420 -2.896 40.467 1.00 59.38 194 ASP A N 1
ATOM 1369 C CA . ASP A 1 194 ? -47.907 -1.704 39.792 1.00 59.38 194 ASP A CA 1
ATOM 1370 C C . ASP A 1 194 ? -48.356 -0.704 40.873 1.00 59.38 194 ASP A C 1
ATOM 1372 O O . ASP A 1 194 ? -49.226 -1.016 41.684 1.00 59.38 194 ASP A O 1
ATOM 1376 N N . VAL A 1 195 ? -47.698 0.454 40.950 1.00 55.41 195 VAL A N 1
ATOM 1377 C CA . VAL A 1 195 ? -48.014 1.545 41.898 1.00 55.41 195 VAL A CA 1
ATOM 1378 C C . VAL A 1 195 ? -49.030 2.536 41.313 1.00 55.41 195 VAL A C 1
ATOM 1380 O O . VAL A 1 195 ? -49.212 3.630 41.841 1.00 55.41 195 VAL A O 1
ATOM 1383 N N . GLY A 1 196 ? -49.728 2.153 40.237 1.00 62.31 196 GLY A N 1
ATOM 1384 C CA . GLY A 1 196 ? -50.788 2.958 39.627 1.00 62.31 196 GLY A CA 1
ATOM 1385 C C . GLY A 1 196 ? -51.952 3.302 40.566 1.00 62.31 196 GLY A C 1
ATOM 1386 O O . GLY A 1 196 ? -52.571 4.346 40.387 1.00 62.31 196 GLY A O 1
ATOM 1387 N N . ASP A 1 197 ? -52.204 2.486 41.595 1.00 60.28 197 ASP A N 1
ATOM 1388 C CA . ASP A 1 197 ? -53.362 2.648 42.488 1.00 60.28 197 ASP A CA 1
ATOM 1389 C C . ASP A 1 197 ? -53.110 3.573 43.702 1.00 60.28 197 ASP A C 1
ATOM 1391 O O . ASP A 1 197 ? -54.050 3.887 44.428 1.00 60.28 197 ASP A O 1
ATOM 1395 N N . GLU A 1 198 ? -51.873 4.034 43.939 1.00 59.59 198 GLU A N 1
ATOM 1396 C CA . GLU A 1 198 ? -51.534 4.946 45.058 1.00 59.59 198 GLU A CA 1
ATOM 1397 C C . GLU A 1 198 ? -51.464 6.431 44.652 1.00 59.59 198 GLU A C 1
ATOM 1399 O O . GLU A 1 198 ? -51.269 7.299 45.505 1.00 59.59 198 GLU A O 1
ATOM 1404 N N . ILE A 1 199 ? -51.647 6.753 43.368 1.00 62.09 199 ILE A N 1
ATOM 1405 C CA . ILE A 1 199 ? -51.649 8.137 42.874 1.00 62.09 199 ILE A CA 1
ATOM 1406 C C . ILE A 1 199 ? -53.100 8.632 42.776 1.00 62.09 199 ILE A C 1
ATOM 1408 O O . ILE A 1 199 ? -53.688 8.683 41.697 1.00 62.09 199 ILE A O 1
ATOM 1412 N N . GLU A 1 200 ? -53.683 8.999 43.917 1.00 51.75 200 GLU A N 1
ATOM 1413 C CA . GLU A 1 200 ? -54.929 9.773 43.981 1.00 51.75 200 GLU A CA 1
ATOM 1414 C C . GLU A 1 200 ? -54.574 11.267 44.112 1.00 51.75 200 GLU A C 1
ATOM 1416 O O . GLU A 1 200 ? -53.832 11.661 45.014 1.00 51.75 200 GLU A O 1
ATOM 1421 N N . ASN A 1 201 ? -55.048 12.086 43.167 1.00 52.59 201 ASN A N 1
ATOM 1422 C CA . ASN A 1 201 ? -54.829 13.537 43.084 1.00 52.59 201 ASN A CA 1
ATOM 1423 C C . ASN A 1 201 ? -56.135 14.301 43.298 1.00 52.59 201 ASN A C 1
ATOM 1425 O O . ASN A 1 201 ? -57.146 13.885 42.686 1.00 52.59 201 ASN A O 1
#